Protein AF-A0A0F9N955-F1 (afdb_monomer)

Radius of gyration: 20.01 Å; Cα contacts (8 Å, |Δi|>4): 338; chains: 1; bounding box: 45×36×52 Å

Sequence (243 aa):
LNILKSELDELGRDVNLYISENVHMIQPEHIEKDSAGSGVGSTRKGVAYTYADRALRKGKRVTQEALTTHGIKATIYRGLPPIAENENAIFEGAQGLMLDIDYGEYPYITSSSIMPSSVHRIDKFIGVMKSYTTRVGKGPPYHPDLPELRQKGNEFGVTTGRPRKTTWNDIDQLNYAISIVQPDEIVVTKLDILKNTPNICVYKNNKLFNIGNLDNYKDFLLETFPKIKWFSEAPHGDLIKVR

Secondary structure (DSSP, 8-state):
-HHHHHHHHHTTS----EEETTPBPPPHHHHHHHHH--SS---SSSHHHHHHHHHTT-PPBP-HHHHHHTT---EEESSSPP--TTPPP-----S-GGG-TTTSSTTSS-SS---GGGSS--S--EEEEESSEEE-SSSS--SPP-HHHHHHTT-B-TTT-PBPEEE--BHHHHHHHHHHH--SEEEEE-GGGGTT-S-EEEEETTEEEEEESHHHHHHHHHHH-TTEEE-SS--SSGGGG--

Nearest PDB structures (foldseek):
  6jrq-assembly1_B  TM=8.241E-01  e=2.323E-16  Thermus thermophilus HB8
  4m9d-assembly1_A  TM=7.653E-01  e=6.149E-14  Bacillus anthracis str. 'Ames Ancestor'
  4m0g-assembly1_A  TM=7.087E-01  e=5.654E-13  Bacillus anthracis str. 'Ames Ancestor'
  4m0g-assembly1_B  TM=6.808E-01  e=6.419E-13  Bacillus anthracis str. 'Ames Ancestor'
  3ue9-assembly1_C  TM=7.183E-01  e=2.758E-12  Burkholderia thailandensis E264

Mean predicted aligned error: 6.27 Å

Structure (mmCIF, N/CA/C/O backbone):
data_AF-A0A0F9N955-F1
#
_entry.id   AF-A0A0F9N955-F1
#
loop_
_atom_site.group_PDB
_atom_site.id
_atom_site.type_symbol
_atom_site.label_atom_id
_atom_site.label_alt_id
_atom_site.label_comp_id
_atom_site.label_asym_id
_atom_site.label_entity_id
_atom_site.label_seq_id
_atom_site.pdbx_PDB_ins_code
_atom_site.Cartn_x
_atom_site.Cartn_y
_atom_site.Cartn_z
_atom_site.occupancy
_atom_site.B_iso_or_equiv
_atom_site.auth_seq_id
_atom_site.auth_comp_id
_atom_site.auth_asym_id
_atom_site.auth_atom_id
_atom_site.pdbx_PDB_model_num
ATOM 1 N N . LEU A 1 1 ? 15.047 -5.668 -14.374 1.00 92.38 1 LEU A N 1
ATOM 2 C CA . LEU A 1 1 ? 14.587 -6.748 -15.276 1.00 92.38 1 LEU A CA 1
ATOM 3 C C . LEU A 1 1 ? 14.849 -8.127 -14.684 1.00 92.38 1 LEU A C 1
ATOM 5 O O . LEU A 1 1 ? 13.915 -8.904 -14.672 1.00 92.38 1 LEU A O 1
ATOM 9 N N . ASN A 1 2 ? 16.021 -8.395 -14.091 1.00 92.12 2 ASN A N 1
ATOM 10 C CA . ASN A 1 2 ? 16.286 -9.657 -13.369 1.00 92.12 2 ASN A CA 1
ATOM 11 C C . ASN A 1 2 ? 15.186 -10.054 -12.367 1.00 92.12 2 ASN A C 1
ATOM 13 O O . ASN A 1 2 ? 14.719 -11.182 -12.404 1.00 92.12 2 ASN A O 1
ATOM 17 N N . ILE A 1 3 ? 14.733 -9.115 -11.523 1.00 92.94 3 ILE A N 1
ATOM 18 C CA . ILE A 1 3 ? 13.650 -9.373 -10.553 1.00 92.94 3 ILE A CA 1
ATOM 19 C C . ILE A 1 3 ? 12.351 -9.760 -11.270 1.00 92.94 3 ILE A C 1
ATOM 21 O O . ILE A 1 3 ? 11.782 -10.795 -10.964 1.00 92.94 3 ILE A O 1
ATOM 25 N N . LEU A 1 4 ? 11.938 -8.979 -12.276 1.00 94.81 4 LEU A N 1
ATOM 26 C CA . LEU A 1 4 ? 10.750 -9.286 -13.078 1.00 94.81 4 LEU A CA 1
ATOM 27 C C . LEU A 1 4 ? 10.851 -10.670 -13.740 1.00 94.81 4 LEU A C 1
ATOM 29 O O . LEU A 1 4 ? 9.877 -11.406 -13.749 1.00 94.81 4 LEU A O 1
ATOM 33 N N . LYS A 1 5 ? 12.021 -11.044 -14.274 1.00 94.75 5 LYS A N 1
ATOM 34 C CA . LYS A 1 5 ? 12.230 -12.373 -14.863 1.00 94.75 5 LYS A CA 1
ATOM 35 C C . LYS A 1 5 ? 12.074 -13.485 -13.822 1.00 94.75 5 LYS A C 1
ATOM 37 O O . LYS A 1 5 ? 11.378 -14.448 -14.105 1.00 94.75 5 LYS A O 1
ATOM 42 N N . SER A 1 6 ? 12.659 -13.319 -12.633 1.00 94.38 6 SER A N 1
ATOM 43 C CA . SER A 1 6 ? 12.508 -14.270 -11.519 1.00 94.38 6 SER A CA 1
ATOM 44 C C . SER A 1 6 ? 11.044 -14.443 -11.123 1.00 94.38 6 SER A C 1
ATOM 46 O O . SER A 1 6 ? 10.568 -15.565 -11.033 1.00 94.38 6 SER A O 1
ATOM 48 N N . GLU A 1 7 ? 10.307 -13.341 -10.957 1.00 93.81 7 GLU A N 1
ATOM 49 C CA . GLU A 1 7 ? 8.885 -13.382 -10.595 1.00 93.81 7 GLU A CA 1
ATOM 50 C C . GLU A 1 7 ? 8.040 -14.069 -11.680 1.00 93.81 7 GLU A C 1
ATOM 52 O O . GLU A 1 7 ? 7.144 -14.849 -11.369 1.00 93.81 7 GLU A O 1
ATOM 57 N N . LEU A 1 8 ? 8.342 -13.833 -12.962 1.00 94.62 8 LEU A N 1
ATOM 58 C CA . LEU A 1 8 ? 7.680 -14.523 -14.074 1.00 94.62 8 LEU A CA 1
ATOM 59 C C . LEU A 1 8 ? 7.991 -16.025 -14.100 1.00 94.62 8 LEU A C 1
ATOM 61 O O . LEU A 1 8 ? 7.099 -16.821 -14.384 1.00 94.62 8 LEU A O 1
ATOM 65 N N . ASP A 1 9 ? 9.224 -16.417 -13.780 1.00 93.44 9 ASP A N 1
ATOM 66 C CA . ASP A 1 9 ? 9.621 -17.826 -13.705 1.00 93.44 9 ASP A CA 1
ATOM 67 C C . ASP A 1 9 ? 8.952 -18.540 -12.526 1.00 93.44 9 ASP A C 1
ATOM 69 O O . ASP A 1 9 ? 8.477 -19.666 -12.670 1.00 93.44 9 ASP A O 1
ATOM 73 N N . GLU A 1 10 ? 8.847 -17.865 -11.380 1.00 94.88 10 GLU A N 1
ATOM 74 C CA . GLU A 1 10 ? 8.169 -18.366 -10.180 1.00 94.88 10 GLU A CA 1
ATOM 75 C C . GLU A 1 10 ? 6.664 -18.574 -10.392 1.00 94.88 10 GLU A C 1
ATOM 77 O O . GLU A 1 10 ? 6.086 -19.494 -9.813 1.00 94.88 10 GLU A O 1
ATOM 82 N N . LEU A 1 11 ? 6.022 -17.771 -11.249 1.00 93.25 11 LEU A N 1
ATOM 83 C CA . LEU A 1 11 ? 4.620 -17.983 -11.622 1.00 93.25 11 LEU A CA 1
ATOM 84 C C . LEU A 1 11 ? 4.400 -19.313 -12.358 1.00 93.25 11 LEU A C 1
ATOM 86 O O . LEU A 1 11 ? 3.277 -19.822 -12.348 1.00 93.25 11 LEU A O 1
ATOM 90 N N . GLY A 1 12 ? 5.430 -19.856 -13.019 1.00 90.19 12 GLY A N 1
ATOM 91 C CA . GLY A 1 12 ? 5.383 -21.153 -13.700 1.00 90.19 12 GLY A CA 1
ATOM 92 C C . GLY A 1 12 ? 4.359 -21.248 -14.839 1.00 90.19 12 GLY A C 1
ATOM 93 O O . GLY A 1 12 ? 3.977 -22.351 -15.227 1.00 90.19 12 GLY A O 1
ATOM 94 N N . ARG A 1 13 ? 3.874 -20.112 -15.357 1.00 90.75 13 ARG A N 1
ATOM 95 C CA . ARG A 1 13 ? 2.866 -20.039 -16.424 1.00 90.75 13 ARG A CA 1
ATOM 96 C C . ARG A 1 13 ? 3.072 -18.816 -17.306 1.00 90.75 13 ARG A C 1
ATOM 98 O O . ARG A 1 13 ? 3.510 -17.770 -16.832 1.00 90.75 13 ARG A O 1
ATOM 105 N N . ASP A 1 14 ? 2.654 -18.930 -18.562 1.00 88.75 14 ASP A N 1
ATOM 106 C CA . ASP A 1 14 ? 2.624 -17.790 -19.470 1.00 88.75 14 ASP A CA 1
ATOM 107 C C . ASP A 1 14 ? 1.606 -16.739 -19.006 1.00 88.75 14 ASP A C 1
ATOM 109 O O . ASP A 1 14 ? 0.511 -17.045 -18.519 1.00 88.75 14 ASP A O 1
ATOM 113 N N . VAL A 1 15 ? 1.979 -15.473 -19.182 1.00 91.00 15 VAL A N 1
ATOM 114 C CA . VAL A 1 15 ? 1.140 -14.314 -18.880 1.00 91.00 15 VAL A CA 1
ATOM 115 C C . VAL A 1 15 ? 1.096 -13.368 -20.074 1.00 91.00 15 VAL A C 1
ATOM 117 O O . VAL A 1 15 ? 2.098 -13.149 -20.757 1.00 91.00 15 VAL A O 1
ATOM 120 N N . ASN A 1 16 ? -0.068 -12.763 -20.301 1.00 90.88 16 ASN A N 1
ATOM 121 C CA . ASN A 1 16 ? -0.214 -11.663 -21.250 1.00 90.88 16 ASN A CA 1
ATOM 122 C C . ASN A 1 16 ? 0.333 -10.381 -20.606 1.00 90.88 16 ASN A C 1
ATOM 124 O O . ASN A 1 16 ? -0.405 -9.623 -19.979 1.00 90.88 16 ASN A O 1
ATOM 128 N N . LEU A 1 17 ? 1.651 -10.181 -20.703 1.00 93.44 17 LEU A N 1
ATOM 129 C CA . LEU A 1 17 ? 2.348 -9.069 -20.062 1.00 93.44 17 LEU A CA 1
ATOM 130 C C . LEU A 1 17 ? 2.469 -7.863 -20.999 1.00 93.44 17 LEU A C 1
ATOM 132 O O . LEU A 1 17 ? 3.140 -7.921 -22.031 1.00 93.44 17 LEU A O 1
ATOM 136 N N . TYR A 1 18 ? 1.887 -6.743 -20.579 1.00 93.94 18 TYR A N 1
ATOM 137 C CA . TYR A 1 18 ? 2.060 -5.438 -21.211 1.00 93.94 18 TYR A CA 1
ATOM 138 C C . TYR A 1 18 ? 2.905 -4.541 -20.307 1.00 93.94 18 TYR A C 1
ATOM 140 O O . TYR A 1 18 ? 2.659 -4.457 -19.104 1.00 93.94 18 TYR A O 1
ATOM 148 N N . ILE A 1 19 ? 3.898 -3.854 -20.873 1.00 94.69 19 ILE A N 1
ATOM 149 C CA . ILE A 1 19 ? 4.774 -2.935 -20.137 1.00 94.69 19 ILE A CA 1
ATOM 150 C C . ILE A 1 19 ? 4.692 -1.555 -20.779 1.00 94.69 19 ILE A C 1
ATOM 152 O O . ILE A 1 19 ? 4.901 -1.402 -21.979 1.00 94.69 19 ILE A O 1
ATOM 156 N N . SER A 1 20 ? 4.416 -0.528 -19.977 1.00 93.62 20 SER A N 1
ATOM 157 C CA . SER A 1 20 ? 4.366 0.837 -20.498 1.00 93.62 20 SER A CA 1
ATOM 158 C C . SER A 1 20 ? 5.741 1.294 -21.000 1.00 93.62 20 SER A C 1
ATOM 160 O O . SER A 1 20 ? 6.742 1.174 -20.291 1.00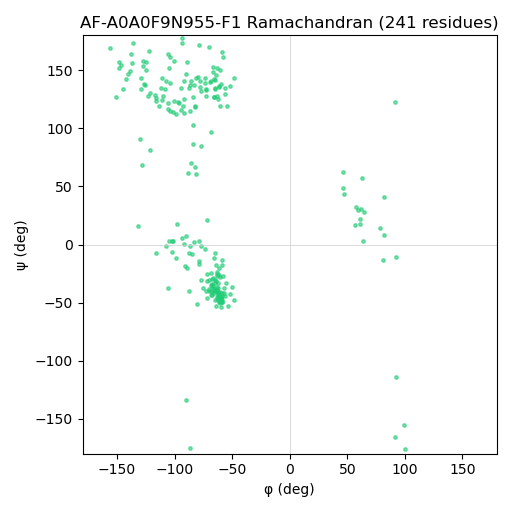 93.62 20 SER A O 1
ATOM 162 N N . GLU A 1 21 ? 5.794 1.895 -22.190 1.00 93.19 21 GLU A N 1
ATOM 163 C CA . GLU A 1 21 ? 7.021 2.487 -22.758 1.00 93.19 21 GLU A CA 1
ATOM 164 C C . GLU A 1 21 ? 7.630 3.596 -21.875 1.00 93.19 21 GLU A C 1
ATOM 166 O O . GLU A 1 21 ? 8.797 3.961 -22.012 1.00 93.19 21 GLU A O 1
ATOM 171 N N . ASN A 1 22 ? 6.843 4.148 -20.945 1.00 92.31 22 ASN A N 1
ATOM 172 C CA . ASN A 1 22 ? 7.266 5.209 -20.033 1.00 92.31 22 ASN A CA 1
ATOM 173 C C . ASN A 1 22 ? 7.826 4.677 -18.698 1.00 92.31 22 ASN A C 1
ATOM 175 O O . ASN A 1 22 ? 8.225 5.473 -17.837 1.00 92.31 22 ASN A O 1
ATOM 179 N N . VAL A 1 23 ? 7.875 3.353 -18.507 1.00 94.69 23 VAL A N 1
ATOM 180 C CA . VAL A 1 23 ? 8.446 2.730 -17.306 1.00 94.69 23 VAL A CA 1
ATOM 181 C C . VAL A 1 23 ? 9.943 3.007 -17.239 1.00 94.69 23 VAL A C 1
ATOM 183 O O . VAL A 1 23 ? 10.691 2.729 -18.176 1.00 94.69 23 VAL A O 1
ATOM 186 N N . HIS A 1 24 ? 10.382 3.545 -16.101 1.00 97.25 24 HIS A N 1
ATOM 187 C CA . HIS A 1 24 ? 11.797 3.746 -15.807 1.00 97.25 24 HIS A CA 1
ATOM 188 C C . HIS A 1 24 ? 12.395 2.473 -15.212 1.00 97.25 24 HIS A C 1
ATOM 190 O O . HIS A 1 24 ? 11.769 1.788 -14.404 1.00 97.25 24 HIS A O 1
ATOM 196 N N . MET A 1 25 ? 13.624 2.164 -15.605 1.00 96.31 25 MET A N 1
ATOM 197 C CA . MET A 1 25 ? 14.359 1.011 -15.115 1.00 96.31 25 MET A CA 1
ATOM 198 C C . MET A 1 25 ? 15.199 1.395 -13.902 1.00 96.31 25 MET A C 1
ATOM 200 O O . MET A 1 25 ? 16.067 2.265 -13.988 1.00 96.31 25 MET A O 1
ATOM 204 N N . ILE A 1 26 ? 15.012 0.666 -12.805 1.00 96.38 26 ILE A N 1
ATOM 205 C CA . ILE A 1 26 ? 15.952 0.681 -11.684 1.00 96.38 26 ILE A CA 1
ATOM 206 C C . ILE A 1 26 ? 17.302 0.146 -12.179 1.00 96.38 26 ILE A C 1
ATOM 208 O O . ILE A 1 26 ? 17.361 -0.951 -12.741 1.00 96.38 26 ILE A O 1
ATOM 212 N N . GLN A 1 27 ? 18.364 0.929 -11.987 1.00 95.38 27 GLN A N 1
ATOM 213 C CA . GLN A 1 27 ? 19.733 0.575 -12.357 1.00 95.38 27 GLN A CA 1
ATOM 214 C C . GLN A 1 27 ? 20.533 0.100 -11.127 1.00 95.38 27 GLN A C 1
ATOM 216 O O . GLN A 1 27 ? 20.165 0.461 -10.003 1.00 95.38 27 GLN A O 1
ATOM 221 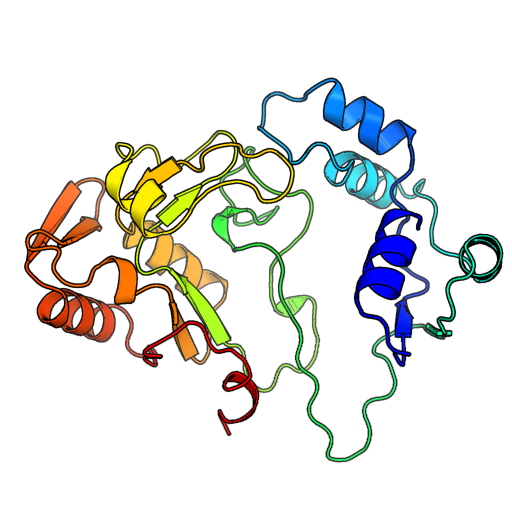N N . PRO A 1 28 ? 21.622 -0.673 -11.301 1.00 94.81 28 PRO A N 1
ATOM 222 C CA . PRO A 1 28 ? 22.482 -1.103 -10.193 1.00 94.81 28 PRO A CA 1
ATOM 223 C C . PRO A 1 28 ? 22.953 0.057 -9.304 1.00 94.81 28 PRO A C 1
ATOM 225 O O . PRO A 1 28 ? 22.828 -0.014 -8.082 1.00 94.81 28 PRO A O 1
ATOM 228 N N . GLU A 1 29 ? 23.347 1.183 -9.898 1.00 95.00 29 GLU A N 1
ATOM 229 C CA . GLU A 1 29 ? 23.784 2.381 -9.177 1.00 95.00 29 GLU A CA 1
ATOM 230 C C . GLU A 1 29 ? 22.678 2.998 -8.305 1.00 95.00 29 GLU A C 1
ATOM 232 O O . GLU A 1 29 ? 22.965 3.650 -7.302 1.00 95.00 29 GLU A O 1
ATOM 237 N N . HIS A 1 30 ? 21.400 2.804 -8.652 1.00 95.69 30 HIS A N 1
ATOM 238 C CA . HIS A 1 30 ? 20.289 3.245 -7.808 1.00 95.69 30 HIS A CA 1
ATOM 239 C C . HIS A 1 30 ? 20.203 2.397 -6.538 1.00 95.69 30 HIS A C 1
ATOM 241 O O . HIS A 1 30 ? 19.943 2.933 -5.462 1.00 95.69 30 HIS A O 1
ATOM 247 N N . ILE A 1 31 ? 20.420 1.085 -6.661 1.00 94.00 31 ILE A N 1
ATOM 248 C CA . ILE A 1 31 ? 20.396 0.135 -5.543 1.00 94.00 31 ILE A CA 1
ATOM 249 C C . ILE A 1 31 ? 21.588 0.389 -4.620 1.00 94.00 31 ILE A C 1
ATOM 251 O O . ILE A 1 31 ? 21.412 0.428 -3.403 1.00 94.00 31 ILE A O 1
ATOM 255 N N . GLU A 1 32 ? 22.777 0.611 -5.180 1.00 93.62 32 GLU A N 1
ATOM 256 C CA . GLU A 1 32 ? 23.989 0.936 -4.421 1.00 93.62 32 GLU A CA 1
ATOM 257 C C . GLU A 1 32 ? 23.809 2.215 -3.599 1.00 93.62 32 GLU A C 1
ATOM 259 O O . GLU A 1 32 ? 24.026 2.208 -2.385 1.00 93.62 32 GLU A O 1
ATOM 264 N N . LYS A 1 33 ? 23.324 3.293 -4.228 1.00 92.19 33 LYS A N 1
ATOM 265 C CA . LYS A 1 33 ? 23.060 4.567 -3.543 1.00 92.19 33 LYS A CA 1
ATOM 266 C C . LYS A 1 33 ? 22.007 4.431 -2.441 1.00 92.19 33 LYS A C 1
ATOM 268 O O . LYS A 1 33 ? 22.185 4.972 -1.356 1.00 92.19 33 LYS A O 1
ATOM 273 N N . ASP A 1 34 ? 20.935 3.682 -2.690 1.00 91.31 34 ASP A N 1
ATOM 274 C CA . ASP A 1 34 ? 19.886 3.433 -1.691 1.00 91.31 34 ASP A CA 1
ATOM 275 C C . ASP A 1 34 ? 20.388 2.567 -0.528 1.00 91.31 34 ASP A C 1
ATOM 277 O O . ASP A 1 34 ? 20.039 2.785 0.634 1.00 91.31 34 ASP A O 1
ATOM 281 N N . SER A 1 35 ? 21.276 1.619 -0.823 1.00 88.50 35 SER A N 1
ATOM 282 C CA . SER A 1 35 ? 21.895 0.744 0.173 1.00 88.50 35 SER A CA 1
ATOM 283 C C . SER A 1 35 ? 22.919 1.466 1.048 1.00 88.50 35 SER A C 1
ATOM 285 O O . SER A 1 35 ? 23.016 1.138 2.232 1.00 88.50 35 SER A O 1
ATOM 287 N N . ALA A 1 36 ? 23.617 2.474 0.510 1.00 86.81 36 ALA A N 1
ATOM 288 C CA . ALA A 1 36 ? 24.529 3.341 1.265 1.00 86.81 36 ALA A CA 1
ATOM 289 C C . ALA A 1 36 ? 23.813 4.135 2.376 1.00 86.81 36 ALA A C 1
ATOM 291 O O . ALA A 1 36 ? 24.432 4.517 3.366 1.00 86.81 36 ALA A O 1
ATOM 292 N N . GLY A 1 37 ? 22.489 4.285 2.262 1.00 71.94 37 GLY A N 1
ATOM 293 C CA . GLY A 1 37 ? 21.608 4.700 3.343 1.00 71.94 37 GLY A CA 1
ATOM 294 C C . GLY A 1 37 ? 21.382 6.208 3.418 1.00 71.94 37 GLY A C 1
ATOM 295 O O . GLY A 1 37 ? 22.292 6.995 3.639 1.00 71.94 37 GLY A O 1
ATOM 296 N N . SER A 1 38 ? 20.111 6.600 3.338 1.00 68.88 38 SER A N 1
ATOM 297 C CA . SER A 1 38 ? 19.636 7.982 3.520 1.00 68.88 38 SER A CA 1
ATOM 298 C C . SER A 1 38 ? 19.000 8.237 4.895 1.00 68.88 38 SER A C 1
ATOM 300 O O . SER A 1 38 ? 18.474 9.311 5.161 1.00 68.88 38 SER A O 1
ATOM 302 N N . GLY A 1 39 ? 18.992 7.238 5.785 1.00 69.62 39 GLY A N 1
ATOM 303 C CA . GLY A 1 39 ? 18.444 7.356 7.141 1.00 69.62 39 GLY A CA 1
ATOM 304 C C . GLY A 1 39 ? 16.920 7.208 7.270 1.00 69.62 39 GLY A C 1
ATOM 305 O O . GLY A 1 39 ? 16.464 6.958 8.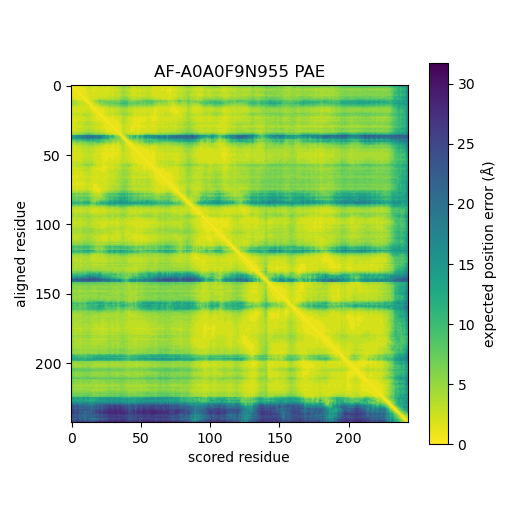386 1.00 69.62 39 GLY A O 1
ATOM 306 N N . VAL A 1 40 ? 16.153 7.251 6.171 1.00 75.69 40 VAL A N 1
ATOM 307 C CA . VAL A 1 40 ? 14.669 7.166 6.162 1.00 75.69 40 VAL A CA 1
ATOM 308 C C . VAL A 1 40 ? 14.115 5.741 6.319 1.00 75.69 40 VAL A C 1
ATOM 310 O O . VAL A 1 40 ? 12.948 5.547 6.647 1.00 75.69 40 VAL A O 1
ATOM 313 N N . GLY A 1 41 ? 14.964 4.720 6.159 1.00 74.69 41 GLY A N 1
ATOM 314 C CA . GLY A 1 41 ? 14.566 3.313 6.283 1.00 74.69 41 GLY A CA 1
ATOM 315 C C . GLY A 1 41 ? 13.923 2.734 5.021 1.00 74.69 41 GLY A C 1
ATOM 316 O O . GLY A 1 41 ? 12.963 1.975 5.141 1.00 74.69 41 GLY A O 1
ATOM 317 N N . SER A 1 42 ? 14.464 3.076 3.847 1.00 80.56 42 SER A N 1
ATOM 318 C CA . SER A 1 42 ? 14.040 2.556 2.543 1.00 80.56 42 SER A CA 1
ATOM 319 C C . SER A 1 42 ? 14.143 1.028 2.439 1.00 80.56 42 SER A C 1
ATOM 321 O O . SER A 1 42 ? 14.805 0.354 3.236 1.00 80.56 42 SER A O 1
ATOM 323 N N . THR A 1 43 ? 13.504 0.470 1.407 1.00 82.81 43 THR A N 1
ATOM 324 C CA . THR A 1 43 ? 13.593 -0.959 1.068 1.00 82.81 43 THR A CA 1
ATOM 325 C C . THR A 1 43 ? 14.931 -1.348 0.437 1.00 82.81 43 THR A C 1
ATOM 327 O O . THR A 1 43 ? 15.142 -2.534 0.197 1.00 82.81 43 THR A O 1
ATOM 330 N N . ARG A 1 44 ? 15.826 -0.377 0.186 1.00 87.56 44 ARG A N 1
ATOM 331 C CA . ARG A 1 44 ? 17.127 -0.566 -0.479 1.00 87.56 44 ARG A CA 1
ATOM 332 C C . ARG A 1 44 ? 17.006 -1.186 -1.870 1.00 87.56 44 ARG A C 1
ATOM 334 O O . ARG A 1 44 ? 17.864 -1.945 -2.306 1.00 87.56 44 ARG A O 1
ATOM 341 N N . LYS A 1 45 ? 15.908 -0.879 -2.561 1.00 90.31 45 LYS A N 1
ATOM 342 C CA . LYS A 1 45 ? 15.621 -1.365 -3.917 1.00 90.31 45 LYS A CA 1
ATOM 343 C C . LYS A 1 45 ? 15.909 -0.316 -4.993 1.00 90.31 45 LYS A C 1
ATOM 345 O O . LYS A 1 45 ? 15.629 -0.570 -6.154 1.00 90.31 45 LYS A O 1
ATOM 350 N N . GLY A 1 46 ? 16.429 0.863 -4.641 1.00 93.44 46 GLY A N 1
ATOM 351 C CA . GLY A 1 46 ? 16.762 1.917 -5.606 1.00 93.44 46 GLY A CA 1
ATOM 352 C C . GLY A 1 46 ? 15.558 2.719 -6.105 1.00 93.44 46 GLY A C 1
ATOM 353 O O . GLY A 1 46 ? 15.670 3.450 -7.090 1.00 93.44 46 GLY A O 1
ATOM 354 N N . VAL A 1 47 ? 14.404 2.605 -5.436 1.00 93.38 47 VAL A N 1
ATOM 355 C CA . VAL A 1 47 ? 13.155 3.276 -5.838 1.00 93.38 47 VAL A CA 1
ATOM 356 C C . VAL A 1 47 ? 13.344 4.792 -5.851 1.00 93.38 47 VAL A C 1
ATOM 358 O O . VAL A 1 47 ? 13.133 5.422 -6.884 1.00 93.38 47 VAL A O 1
ATOM 361 N N . ALA A 1 48 ? 13.820 5.368 -4.745 1.00 93.62 48 ALA A N 1
ATOM 362 C CA . ALA A 1 48 ? 13.963 6.815 -4.607 1.00 93.62 48 ALA A CA 1
ATOM 363 C C . ALA A 1 48 ? 14.901 7.421 -5.660 1.00 93.62 48 ALA A C 1
ATOM 365 O O . ALA A 1 48 ? 14.551 8.399 -6.316 1.00 93.62 48 ALA A O 1
ATOM 366 N N . TYR A 1 49 ? 16.057 6.796 -5.891 1.00 95.44 49 TYR A N 1
ATOM 367 C CA . TYR A 1 49 ? 17.021 7.260 -6.892 1.00 95.44 49 TYR A CA 1
ATOM 368 C C . TYR A 1 49 ? 16.497 7.109 -8.322 1.00 95.44 49 TYR A C 1
ATOM 370 O O . TYR A 1 49 ? 16.736 7.980 -9.151 1.00 95.44 49 TYR A O 1
ATOM 378 N N . THR A 1 50 ? 15.700 6.074 -8.598 1.00 97.06 50 THR A N 1
ATOM 379 C CA . THR A 1 50 ? 15.037 5.928 -9.903 1.00 97.06 50 THR A CA 1
ATOM 380 C C . THR A 1 50 ? 14.011 7.039 -10.138 1.00 97.06 50 THR A C 1
ATOM 382 O O . THR A 1 50 ? 13.956 7.606 -11.230 1.00 97.06 50 THR A O 1
ATOM 385 N N . TYR A 1 51 ? 13.220 7.395 -9.120 1.00 96.56 51 TYR A N 1
ATOM 386 C CA . TYR A 1 51 ? 12.286 8.522 -9.199 1.00 96.56 51 TYR A CA 1
ATOM 387 C C . TYR A 1 51 ? 13.002 9.875 -9.292 1.00 96.56 51 TYR A C 1
ATOM 389 O O . TYR A 1 51 ? 12.564 10.734 -10.056 1.00 96.56 51 TYR A O 1
ATOM 397 N N . ALA A 1 52 ? 14.130 10.053 -8.600 1.00 96.00 52 ALA A N 1
ATOM 398 C CA . ALA A 1 52 ? 14.963 11.247 -8.731 1.00 96.00 52 ALA A CA 1
ATOM 399 C C . ALA A 1 52 ? 15.497 11.399 -10.164 1.00 96.00 52 ALA A C 1
ATOM 401 O O . ALA A 1 52 ? 15.395 12.468 -10.763 1.00 96.00 52 ALA A O 1
ATOM 402 N N . ASP A 1 53 ? 15.994 10.318 -10.760 1.00 97.50 53 ASP A N 1
ATOM 403 C CA . ASP A 1 53 ? 16.481 10.309 -12.138 1.00 97.50 53 ASP A CA 1
ATOM 404 C C . ASP A 1 53 ? 15.359 10.541 -13.160 1.00 97.50 53 ASP A C 1
ATOM 406 O O . ASP A 1 53 ? 15.562 11.240 -14.158 1.00 97.50 53 ASP A O 1
ATOM 410 N N . ARG A 1 54 ? 14.153 10.024 -12.890 1.00 96.88 54 ARG A N 1
ATOM 411 C CA . ARG A 1 54 ? 12.936 10.350 -13.648 1.00 96.88 54 ARG A CA 1
ATOM 412 C C . ARG A 1 54 ? 12.617 11.844 -13.575 1.00 96.88 54 ARG A C 1
ATOM 414 O O . ARG A 1 54 ? 12.404 12.459 -14.617 1.00 96.88 54 ARG A O 1
ATOM 421 N N . ALA A 1 55 ? 12.599 12.430 -12.378 1.00 96.88 55 ALA A N 1
ATOM 422 C CA . ALA A 1 55 ? 12.311 13.852 -12.177 1.00 96.88 55 ALA A CA 1
ATOM 423 C C . ALA A 1 55 ? 13.356 14.751 -12.860 1.00 96.88 55 ALA A C 1
ATOM 425 O O . ALA A 1 55 ? 13.015 15.755 -13.483 1.00 96.88 55 ALA A O 1
ATOM 426 N N . LEU A 1 56 ? 14.625 14.337 -12.834 1.00 97.69 56 LEU A N 1
ATOM 427 C CA . LEU A 1 56 ? 15.729 15.004 -13.526 1.00 97.69 56 LEU A CA 1
ATOM 428 C C . LEU A 1 56 ? 15.769 14.729 -15.038 1.00 97.69 56 LEU A C 1
ATOM 430 O O . LEU A 1 56 ? 16.626 15.281 -15.724 1.00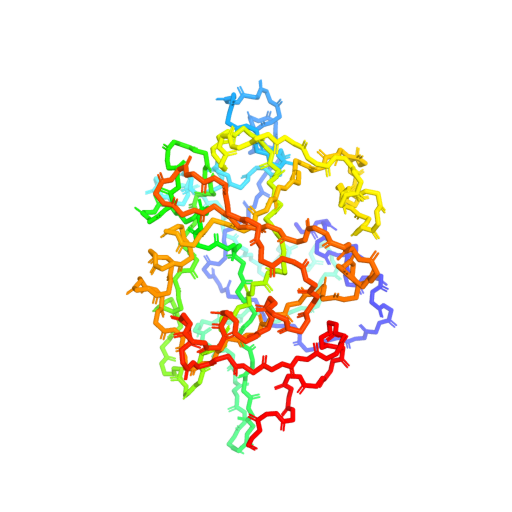 97.69 56 LEU A O 1
ATOM 434 N N . ARG A 1 57 ? 14.846 13.914 -15.571 1.00 97.12 57 ARG A N 1
ATOM 435 C CA . ARG A 1 57 ? 14.746 13.545 -16.996 1.00 97.12 57 ARG A CA 1
ATOM 436 C C . ARG A 1 57 ? 16.001 12.857 -17.547 1.00 97.12 57 ARG A C 1
ATOM 438 O O . ARG A 1 57 ? 16.296 12.967 -18.731 1.00 97.12 57 ARG A O 1
ATOM 445 N N . LYS A 1 58 ? 16.728 12.136 -16.693 1.00 96.31 58 LYS A N 1
ATOM 446 C CA . LYS A 1 58 ? 17.947 11.390 -17.056 1.00 96.31 58 LYS A CA 1
ATOM 447 C C . LYS A 1 58 ? 17.813 9.875 -16.880 1.00 96.31 58 LYS A C 1
ATOM 449 O O . LYS A 1 58 ? 18.714 9.132 -17.254 1.00 96.31 58 LYS A O 1
ATOM 454 N N . GLY A 1 59 ? 16.709 9.416 -16.291 1.00 96.19 59 GLY A N 1
ATOM 455 C CA . GLY A 1 59 ? 16.494 7.999 -16.029 1.00 96.19 59 GLY A CA 1
ATOM 456 C C . GLY A 1 59 ? 16.287 7.186 -17.308 1.00 96.19 59 GLY A C 1
ATOM 457 O O . GLY A 1 59 ? 15.598 7.608 -18.237 1.00 96.19 59 GLY A O 1
ATOM 458 N N . LYS A 1 60 ? 16.865 5.983 -17.333 1.00 96.31 60 LYS A N 1
ATOM 459 C CA . LYS A 1 60 ? 16.691 5.025 -18.431 1.00 96.31 60 LYS A CA 1
ATOM 460 C C . LYS A 1 60 ? 15.296 4.410 -18.387 1.00 96.31 60 LYS A C 1
ATOM 462 O O . LYS A 1 60 ? 14.804 4.054 -17.315 1.00 96.31 60 LYS A O 1
ATOM 467 N N . ARG A 1 61 ? 14.675 4.257 -19.554 1.00 96.06 61 ARG A N 1
ATOM 468 C CA . ARG A 1 61 ? 13.373 3.597 -19.718 1.00 96.06 61 ARG A CA 1
ATOM 469 C C . ARG A 1 61 ? 13.535 2.200 -20.295 1.00 96.06 61 ARG A C 1
ATOM 471 O O . ARG A 1 61 ? 14.581 1.876 -20.853 1.00 96.06 61 ARG A O 1
ATOM 478 N N . VAL A 1 62 ? 12.506 1.380 -20.126 1.00 95.31 62 VAL A N 1
ATOM 479 C CA . VAL A 1 62 ? 12.466 0.029 -20.692 1.00 95.31 62 VAL A CA 1
ATOM 480 C C . VAL A 1 62 ? 12.451 0.076 -22.223 1.00 95.31 62 VAL A C 1
ATOM 482 O O . VAL A 1 62 ? 11.798 0.929 -22.821 1.00 95.31 62 VAL A O 1
ATOM 485 N N . THR A 1 63 ? 13.167 -0.852 -22.858 1.00 95.25 63 THR A N 1
ATOM 486 C CA . THR A 1 63 ? 13.186 -1.032 -24.316 1.00 95.25 63 THR A CA 1
ATOM 487 C C . THR A 1 63 ? 12.884 -2.484 -24.673 1.00 95.25 63 THR A C 1
ATOM 489 O O . THR A 1 63 ? 13.082 -3.388 -23.855 1.00 95.25 63 THR A O 1
ATOM 492 N N . GLN A 1 64 ? 12.415 -2.722 -25.901 1.00 95.06 64 GLN A N 1
ATOM 493 C CA . GLN A 1 64 ? 12.119 -4.081 -26.367 1.00 95.06 64 GLN A CA 1
ATOM 494 C C . GLN A 1 64 ? 13.389 -4.941 -26.400 1.00 95.06 64 GLN A C 1
ATOM 496 O O . GLN A 1 64 ? 13.356 -6.118 -26.046 1.00 95.06 64 GLN A O 1
ATOM 501 N N . GLU A 1 65 ? 14.517 -4.332 -26.767 1.00 95.56 65 GLU A N 1
ATOM 502 C CA . GLU A 1 65 ? 15.837 -4.957 -26.719 1.00 95.56 65 GLU A CA 1
ATOM 503 C C . GLU A 1 65 ? 16.182 -5.409 -25.296 1.00 95.56 65 GLU A C 1
ATOM 505 O O . GLU A 1 65 ? 16.510 -6.573 -25.085 1.00 95.56 65 GLU A O 1
ATOM 510 N N . ALA A 1 66 ? 16.016 -4.534 -24.296 1.00 95.00 66 ALA A N 1
ATOM 511 C CA . ALA A 1 66 ? 16.313 -4.873 -22.910 1.00 95.00 66 ALA A CA 1
ATOM 512 C C . ALA A 1 66 ? 15.461 -6.052 -22.411 1.00 95.00 66 ALA A C 1
ATOM 514 O O . ALA A 1 66 ? 15.988 -6.934 -21.737 1.00 95.00 66 ALA A O 1
ATOM 515 N N . LEU A 1 67 ? 14.171 -6.101 -22.756 1.00 96.00 67 LEU A N 1
ATOM 516 C CA . LEU A 1 67 ? 13.291 -7.225 -22.412 1.00 96.00 67 LEU A CA 1
ATOM 517 C C . LEU A 1 67 ? 13.744 -8.530 -23.076 1.00 96.00 67 LEU A C 1
ATOM 519 O O . LEU A 1 67 ? 13.872 -9.551 -22.399 1.00 96.00 67 LEU A O 1
ATOM 523 N N . THR A 1 68 ? 14.050 -8.473 -24.374 1.00 95.25 68 THR A N 1
ATOM 524 C CA . THR A 1 68 ? 14.481 -9.629 -25.173 1.00 95.25 68 THR A CA 1
ATOM 525 C C . THR A 1 68 ? 15.785 -10.217 -24.638 1.00 95.25 68 THR A C 1
ATOM 527 O O . THR A 1 68 ? 15.866 -11.422 -24.416 1.00 95.25 68 THR A O 1
ATOM 530 N N . THR A 1 69 ? 16.769 -9.371 -24.323 1.00 96.00 69 THR A N 1
ATOM 531 C CA . THR A 1 69 ? 18.056 -9.785 -23.738 1.00 96.00 69 THR A CA 1
ATOM 532 C C . THR A 1 69 ? 17.895 -10.490 -22.388 1.00 96.00 69 THR A C 1
ATOM 534 O O . THR A 1 69 ? 18.703 -11.344 -22.041 1.00 96.00 69 THR A O 1
ATOM 537 N N . HIS A 1 70 ? 16.841 -10.175 -21.631 1.00 95.38 70 HIS A N 1
ATOM 538 C CA . HIS A 1 70 ? 16.536 -10.827 -20.352 1.00 95.38 70 HIS A CA 1
ATOM 539 C C . HIS A 1 70 ? 15.570 -12.018 -20.490 1.00 95.38 70 HIS A C 1
ATOM 541 O O . HIS A 1 70 ? 15.134 -12.570 -19.480 1.00 95.38 70 HIS A O 1
ATOM 547 N N . GLY A 1 71 ? 15.200 -12.406 -21.716 1.00 94.38 71 GLY A N 1
ATOM 548 C CA . GLY A 1 71 ? 14.246 -13.488 -21.966 1.00 94.38 71 GLY A CA 1
ATOM 549 C C . GLY A 1 71 ? 12.833 -13.189 -21.457 1.00 94.38 71 GLY A C 1
ATOM 550 O O . GLY A 1 71 ? 12.111 -14.112 -21.089 1.00 94.38 71 GLY A O 1
ATOM 551 N N . ILE A 1 72 ? 12.441 -11.913 -21.381 1.00 95.50 72 ILE A N 1
ATOM 552 C CA . ILE A 1 72 ? 11.101 -11.502 -20.949 1.00 95.50 72 ILE A CA 1
ATOM 553 C C . ILE A 1 72 ? 10.217 -11.311 -22.181 1.00 95.50 72 ILE A C 1
ATOM 555 O O . ILE A 1 72 ? 10.437 -10.407 -22.989 1.00 95.50 72 ILE A O 1
ATOM 559 N N . LYS A 1 73 ? 9.174 -12.137 -22.292 1.00 94.38 73 LYS A N 1
ATOM 560 C CA . LYS A 1 73 ? 8.128 -11.991 -23.306 1.00 94.38 73 LYS A CA 1
ATOM 561 C C . LYS A 1 73 ? 7.082 -10.990 -22.813 1.00 94.38 73 LYS A C 1
ATOM 563 O O . LYS A 1 73 ? 6.251 -11.319 -21.974 1.00 94.38 73 LYS A O 1
ATOM 568 N N . ALA A 1 74 ? 7.136 -9.768 -23.332 1.00 94.56 74 ALA A N 1
ATOM 569 C CA . ALA A 1 74 ? 6.155 -8.727 -23.046 1.00 94.56 74 ALA A CA 1
ATOM 570 C C . ALA A 1 74 ? 5.944 -7.816 -24.257 1.00 94.56 74 ALA A C 1
ATOM 572 O O . ALA A 1 74 ? 6.848 -7.642 -25.079 1.00 94.56 74 ALA A O 1
ATOM 573 N N . THR A 1 75 ? 4.768 -7.199 -24.329 1.00 94.31 75 THR A N 1
ATOM 574 C CA . THR A 1 75 ? 4.439 -6.172 -25.319 1.00 94.31 75 THR A CA 1
ATOM 575 C C . THR A 1 75 ? 4.657 -4.790 -24.713 1.00 94.31 75 THR A C 1
ATOM 577 O O . THR A 1 75 ? 4.032 -4.442 -23.709 1.00 94.31 75 THR A O 1
ATOM 580 N N . ILE A 1 76 ? 5.523 -3.978 -25.324 1.00 94.31 76 ILE A N 1
ATOM 581 C CA . ILE A 1 76 ? 5.627 -2.561 -24.963 1.00 94.31 76 ILE A CA 1
ATOM 582 C C . ILE A 1 76 ? 4.405 -1.809 -25.489 1.00 94.31 76 ILE A C 1
ATOM 584 O O . ILE A 1 76 ? 4.019 -1.970 -26.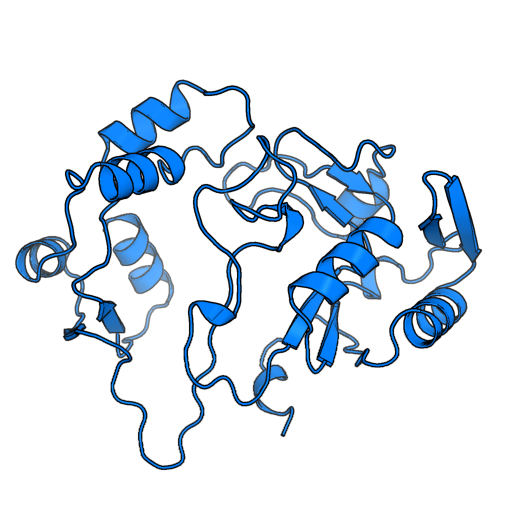646 1.00 94.31 76 ILE A O 1
ATOM 588 N N . TYR A 1 77 ? 3.799 -0.986 -24.638 1.00 91.94 77 TYR A N 1
ATOM 589 C CA . TYR A 1 77 ? 2.556 -0.291 -24.949 1.00 91.94 77 TYR A CA 1
ATOM 590 C C . TYR A 1 77 ? 2.568 1.164 -24.460 1.00 91.94 77 TYR A C 1
ATOM 592 O O . TYR A 1 77 ? 3.185 1.490 -23.446 1.00 91.94 77 TYR A O 1
ATOM 600 N N . ARG A 1 78 ? 1.859 2.060 -25.156 1.00 89.81 78 ARG A N 1
ATOM 601 C CA . ARG A 1 78 ? 1.636 3.448 -24.722 1.00 89.81 78 ARG A CA 1
ATOM 602 C C . ARG A 1 78 ? 0.200 3.616 -24.230 1.00 89.81 78 ARG A C 1
ATOM 604 O O . ARG A 1 78 ? -0.730 3.551 -25.022 1.00 89.81 78 ARG A O 1
ATOM 611 N N . GLY A 1 79 ? 0.036 3.936 -22.947 1.00 83.06 79 GLY A N 1
ATOM 612 C CA . GLY A 1 79 ? -1.274 4.153 -22.321 1.00 83.06 79 GLY A CA 1
ATOM 613 C C . GLY A 1 79 ? -1.761 2.929 -21.547 1.00 83.06 79 GLY A C 1
ATOM 614 O O . GLY A 1 79 ? -0.943 2.130 -21.091 1.00 83.06 79 GLY A O 1
ATOM 615 N N . LEU A 1 80 ? -3.080 2.803 -21.380 1.00 80.44 80 LEU A N 1
ATOM 616 C CA . LEU A 1 80 ? -3.698 1.612 -20.794 1.00 80.44 80 LEU A CA 1
ATOM 617 C C . LEU A 1 80 ? -3.727 0.484 -21.832 1.00 80.44 80 LEU A C 1
ATOM 619 O O . LEU A 1 80 ? -4.147 0.753 -22.961 1.00 80.44 80 LEU A O 1
ATOM 623 N N . PRO A 1 81 ? -3.300 -0.744 -21.479 1.00 80.88 81 PRO A N 1
ATOM 624 C CA . PRO A 1 81 ? -3.344 -1.872 -22.403 1.00 80.88 81 PRO A CA 1
ATOM 625 C C . PRO A 1 81 ? -4.781 -2.119 -22.892 1.00 80.88 81 PRO A C 1
ATOM 627 O O . PRO A 1 81 ? -5.724 -1.649 -22.252 1.00 80.88 81 PRO A O 1
ATOM 630 N N . PRO A 1 82 ? -4.971 -2.842 -24.010 1.00 81.56 82 PRO A N 1
ATOM 631 C CA . PRO A 1 82 ? -6.303 -3.161 -24.508 1.00 81.56 82 PRO A CA 1
ATOM 632 C C . PRO A 1 82 ? -7.138 -3.851 -23.421 1.00 81.56 82 PRO A C 1
ATOM 634 O O . PRO A 1 82 ? -6.760 -4.912 -22.933 1.00 81.56 82 PRO A O 1
ATOM 637 N N . ILE A 1 83 ? -8.255 -3.230 -23.048 1.00 81.44 83 ILE A N 1
ATOM 638 C CA . ILE A 1 83 ? -9.291 -3.813 -22.191 1.00 81.44 83 ILE A CA 1
ATOM 639 C C . ILE A 1 83 ? -10.450 -4.129 -23.132 1.00 81.44 83 ILE A C 1
ATOM 641 O O . ILE A 1 83 ? -10.903 -3.228 -23.845 1.00 81.44 83 ILE A O 1
ATOM 645 N N . ALA A 1 84 ? -10.880 -5.391 -23.210 1.00 78.25 84 ALA A N 1
ATOM 646 C CA . ALA A 1 84 ? -11.939 -5.757 -24.142 1.00 78.25 84 ALA A CA 1
ATOM 647 C C . ALA A 1 84 ? -13.274 -5.106 -23.748 1.00 78.25 84 ALA A C 1
ATOM 649 O O . ALA A 1 84 ? -13.538 -4.814 -22.580 1.00 78.25 84 ALA A O 1
ATOM 650 N N . GLU A 1 85 ? -14.135 -4.884 -24.740 1.00 75.06 85 GLU A N 1
ATOM 651 C CA . GLU A 1 85 ? -15.483 -4.375 -24.513 1.00 75.06 85 GLU A CA 1
ATOM 652 C C . GLU A 1 85 ? -16.246 -5.377 -23.624 1.00 75.06 85 GLU A C 1
ATOM 654 O O . GLU A 1 85 ? -16.410 -6.539 -23.994 1.00 75.06 85 GLU A O 1
ATOM 659 N N . ASN A 1 86 ? -16.689 -4.928 -22.442 1.00 79.62 86 ASN A N 1
ATOM 660 C CA . ASN A 1 86 ? -17.303 -5.714 -21.352 1.00 79.62 86 ASN A CA 1
ATOM 661 C C . ASN A 1 86 ? -16.357 -6.460 -20.389 1.00 79.62 86 ASN A C 1
ATOM 663 O O . ASN A 1 86 ? -16.840 -7.199 -19.525 1.00 79.62 86 ASN A O 1
ATOM 667 N N . GLU A 1 87 ? -15.043 -6.248 -20.460 1.00 84.00 87 GLU A N 1
ATOM 668 C CA . GLU A 1 87 ? -14.119 -6.729 -19.427 1.00 84.00 87 GLU A CA 1
ATOM 669 C C . GLU A 1 87 ? -13.916 -5.698 -18.311 1.00 84.00 87 GLU A C 1
ATOM 671 O O . GLU A 1 87 ? -13.931 -4.489 -18.535 1.00 84.00 87 GLU A O 1
ATOM 676 N N . ASN A 1 88 ? -13.707 -6.187 -17.084 1.00 84.50 88 ASN A N 1
ATOM 677 C CA . ASN A 1 88 ? -13.301 -5.333 -15.969 1.00 84.50 88 ASN A CA 1
ATOM 678 C C . ASN A 1 88 ? -11.774 -5.302 -15.887 1.00 84.50 88 ASN A C 1
ATOM 680 O O . ASN A 1 88 ? -11.128 -6.347 -15.985 1.00 84.50 88 ASN A O 1
ATOM 684 N N . ALA A 1 89 ? -11.212 -4.134 -15.592 1.00 87.25 89 ALA A N 1
ATOM 685 C CA . ALA A 1 89 ? -9.820 -3.999 -15.185 1.00 87.25 89 ALA A CA 1
ATOM 686 C C . ALA A 1 89 ? -9.734 -3.768 -13.673 1.00 87.25 89 ALA A C 1
ATOM 688 O O . ALA A 1 89 ? -10.521 -3.012 -13.106 1.00 87.25 89 ALA A O 1
ATOM 689 N N . ILE A 1 90 ? -8.759 -4.405 -13.025 1.00 90.00 90 ILE A N 1
ATOM 690 C CA . ILE A 1 90 ? -8.416 -4.141 -11.626 1.00 90.00 90 ILE A CA 1
ATOM 691 C C . ILE A 1 90 ? -7.061 -3.450 -11.598 1.00 90.00 90 ILE A C 1
ATOM 693 O O . ILE A 1 90 ? -6.088 -3.942 -12.168 1.00 90.00 90 ILE A O 1
ATOM 697 N N . PHE A 1 91 ? -7.013 -2.314 -10.911 1.00 89.88 91 PHE A N 1
ATOM 698 C CA . PHE A 1 91 ? -5.787 -1.574 -10.659 1.00 89.88 91 PHE A CA 1
ATOM 699 C C . PHE A 1 91 ? -5.331 -1.855 -9.232 1.00 89.88 91 PHE A C 1
ATOM 701 O O . PHE A 1 91 ? -6.004 -1.490 -8.270 1.00 89.88 91 PHE A O 1
ATOM 708 N N . GLU A 1 92 ? -4.188 -2.523 -9.095 1.00 90.94 92 GLU A N 1
ATOM 709 C CA . GLU A 1 92 ? -3.582 -2.790 -7.796 1.00 90.94 92 GLU A CA 1
ATOM 710 C C . GLU A 1 92 ? -2.693 -1.612 -7.382 1.00 90.94 92 GLU A C 1
ATOM 712 O O . GLU A 1 92 ? -1.691 -1.301 -8.030 1.00 90.94 92 GLU A O 1
ATOM 717 N N . GLY A 1 93 ? -3.082 -0.931 -6.304 1.00 89.94 93 GLY A N 1
ATOM 718 C CA . GLY A 1 93 ? -2.322 0.182 -5.748 1.00 89.94 93 GLY A CA 1
ATOM 719 C C . GLY A 1 93 ? -1.142 -0.282 -4.893 1.00 89.94 93 GLY A C 1
ATOM 720 O O . GLY A 1 93 ? -1.236 -1.245 -4.134 1.00 89.94 93 GLY A O 1
ATOM 721 N N . ALA A 1 94 ? -0.045 0.468 -4.956 1.00 89.25 94 ALA A N 1
ATOM 722 C CA . ALA A 1 94 ? 1.052 0.387 -4.000 1.00 89.25 94 ALA A CA 1
ATOM 723 C C . ALA A 1 94 ? 1.596 1.801 -3.727 1.00 89.25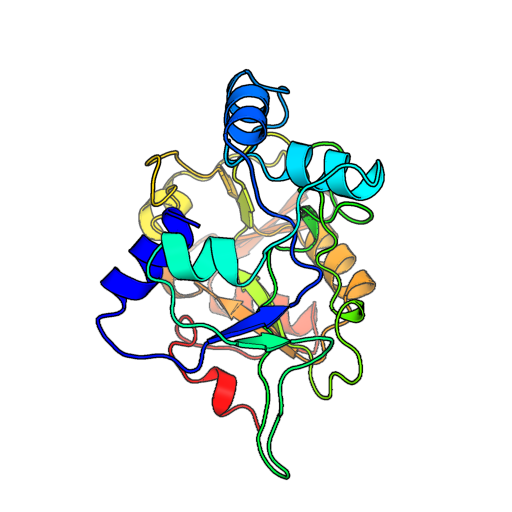 94 ALA A C 1
ATOM 725 O O . ALA A 1 94 ? 1.729 2.594 -4.651 1.00 89.25 94 ALA A O 1
ATOM 726 N N . GLN A 1 95 ? 1.999 2.180 -2.515 1.00 89.62 95 GLN A N 1
ATOM 727 C CA . GLN A 1 95 ? 1.844 1.517 -1.217 1.00 89.62 95 GLN A CA 1
ATOM 728 C C . GLN A 1 95 ? 0.526 1.959 -0.533 1.00 89.62 95 GLN A C 1
ATOM 730 O O . GLN A 1 95 ? -0.512 1.961 -1.180 1.00 89.62 95 GLN A O 1
ATOM 735 N N . GLY A 1 96 ? 0.543 2.307 0.763 1.00 92.12 96 GLY A N 1
ATOM 736 C CA . GLY A 1 96 ? -0.590 2.931 1.466 1.00 92.12 96 GLY A CA 1
ATOM 737 C C . GLY A 1 96 ? -0.354 4.424 1.711 1.00 92.12 96 GLY A C 1
ATOM 738 O O . GLY A 1 96 ? 0.796 4.827 1.863 1.00 92.12 96 GLY A O 1
ATOM 739 N N . LEU A 1 97 ? -1.423 5.227 1.790 1.00 94.00 97 LEU A N 1
ATOM 740 C CA . LEU A 1 97 ? -1.366 6.699 1.733 1.00 94.00 97 LEU A CA 1
ATOM 741 C C . LEU A 1 97 ? -0.354 7.357 2.682 1.00 94.00 97 LEU A C 1
ATOM 743 O O . LEU A 1 97 ? 0.286 8.326 2.301 1.00 94.00 97 LEU A O 1
ATOM 747 N N . MET A 1 98 ? -0.151 6.834 3.892 1.00 93.19 98 MET A N 1
ATOM 748 C CA . MET A 1 98 ? 0.807 7.438 4.835 1.00 93.19 98 MET A CA 1
ATOM 749 C C . MET A 1 98 ? 2.270 7.382 4.352 1.00 93.19 98 MET A C 1
ATOM 751 O O . MET A 1 98 ? 3.154 7.959 4.985 1.00 93.19 98 MET A O 1
ATOM 755 N N . LEU A 1 99 ? 2.533 6.683 3.244 1.00 92.94 99 LEU A N 1
ATOM 756 C CA . LEU A 1 99 ? 3.806 6.648 2.533 1.00 92.94 99 LEU A CA 1
ATOM 757 C C . LEU A 1 99 ? 3.790 7.467 1.235 1.00 92.94 99 LEU A C 1
ATOM 759 O O . LEU A 1 99 ? 4.779 7.422 0.519 1.00 92.94 99 LEU A O 1
ATOM 763 N N . ASP A 1 100 ? 2.708 8.160 0.895 1.00 94.75 100 ASP A N 1
ATOM 764 C CA . ASP A 1 100 ? 2.606 8.961 -0.326 1.00 94.75 100 ASP A CA 1
ATOM 765 C C . ASP A 1 100 ? 3.615 10.118 -0.315 1.00 94.75 100 ASP A C 1
ATOM 767 O O . ASP A 1 100 ? 3.924 10.657 0.746 1.00 94.75 100 ASP A O 1
ATOM 771 N N . ILE A 1 101 ? 4.141 10.482 -1.488 1.00 94.88 101 ILE A N 1
ATOM 772 C CA . ILE A 1 101 ? 5.160 11.532 -1.622 1.00 94.88 101 ILE A CA 1
ATOM 773 C C . ILE A 1 101 ? 4.672 12.923 -1.169 1.00 94.88 101 ILE A C 1
ATOM 775 O O . ILE A 1 101 ? 5.462 13.692 -0.621 1.00 94.88 101 ILE A O 1
ATOM 779 N N . ASP A 1 102 ? 3.388 13.227 -1.366 1.00 94.81 102 ASP A N 1
ATOM 780 C CA . ASP A 1 102 ? 2.790 14.540 -1.112 1.00 94.81 102 ASP A CA 1
ATOM 781 C C . ASP A 1 102 ? 1.919 14.537 0.153 1.00 94.81 102 ASP A C 1
ATOM 783 O O . ASP A 1 102 ? 1.912 15.505 0.915 1.00 94.81 102 ASP A O 1
ATOM 787 N N . TYR A 1 103 ? 1.200 13.438 0.394 1.00 95.12 103 TYR A N 1
ATOM 788 C CA . TYR A 1 103 ? 0.220 13.309 1.481 1.00 95.12 103 TYR A CA 1
ATOM 789 C C . TYR A 1 103 ? 0.687 12.398 2.628 1.00 95.12 103 TYR A C 1
ATOM 791 O O . TYR A 1 103 ? -0.030 12.194 3.605 1.00 95.12 103 TYR A O 1
ATOM 799 N N . GLY A 1 104 ? 1.875 11.806 2.522 1.00 93.06 104 GLY A N 1
ATOM 800 C CA . GLY A 1 104 ? 2.419 10.925 3.547 1.00 93.06 104 GLY A CA 1
ATOM 801 C C . GLY A 1 104 ? 3.187 11.653 4.650 1.00 93.06 104 GLY A C 1
ATOM 802 O O . GLY A 1 104 ? 3.309 12.876 4.706 1.00 93.06 104 GLY A O 1
ATOM 803 N N . GLU A 1 105 ? 3.775 10.865 5.546 1.00 90.88 105 GLU A N 1
ATOM 804 C CA . GLU A 1 105 ? 4.545 11.354 6.695 1.00 90.88 105 GLU A CA 1
ATOM 805 C C . GLU A 1 105 ? 5.988 11.712 6.308 1.00 90.88 105 GLU A C 1
ATOM 807 O O . GLU A 1 105 ? 6.949 11.050 6.721 1.00 90.88 105 GLU A O 1
ATOM 812 N N . TYR A 1 106 ? 6.152 12.747 5.480 1.00 91.75 106 TYR A N 1
ATOM 813 C CA . TYR A 1 106 ? 7.461 13.210 5.010 1.00 91.75 106 TYR A CA 1
ATOM 814 C C . TYR A 1 106 ? 8.435 13.457 6.186 1.00 91.75 106 TYR A C 1
ATOM 816 O O . TYR A 1 106 ? 8.046 14.069 7.184 1.00 91.75 106 TYR A O 1
ATOM 824 N N . PRO A 1 107 ? 9.714 13.027 6.107 1.00 91.31 107 PRO A N 1
ATOM 825 C CA . PRO A 1 107 ? 10.401 12.407 4.962 1.00 91.31 107 PRO A CA 1
ATOM 826 C C . PRO A 1 107 ? 10.309 10.871 4.913 1.00 91.31 107 PRO A C 1
ATOM 828 O O . PRO A 1 107 ? 10.998 10.232 4.118 1.00 91.31 107 PRO A O 1
ATOM 831 N N . TYR A 1 108 ? 9.518 10.241 5.779 1.00 91.06 108 TYR A N 1
ATOM 832 C CA . TYR A 1 108 ? 9.456 8.787 5.916 1.00 91.06 108 TYR A CA 1
ATOM 833 C C . TYR A 1 108 ? 8.420 8.182 4.966 1.00 91.06 108 TYR A C 1
ATOM 835 O O . TYR A 1 108 ? 7.438 7.578 5.382 1.00 91.06 108 TYR A O 1
ATOM 843 N N . ILE A 1 109 ? 8.625 8.365 3.673 1.00 92.31 109 ILE A N 1
ATOM 844 C CA . ILE A 1 109 ? 7.642 8.052 2.632 1.00 92.31 109 ILE A CA 1
ATOM 845 C C . ILE A 1 109 ? 8.317 7.341 1.457 1.00 92.31 109 ILE A C 1
ATOM 847 O O . ILE A 1 109 ? 9.540 7.184 1.421 1.00 92.31 109 ILE A O 1
ATOM 851 N N . THR A 1 110 ? 7.524 6.868 0.501 1.00 91.88 110 THR A N 1
ATOM 852 C CA . THR A 1 110 ? 8.031 6.472 -0.815 1.00 91.88 110 THR A CA 1
ATOM 853 C C . THR A 1 110 ? 8.255 7.710 -1.690 1.00 91.88 110 THR A C 1
ATOM 855 O O . THR A 1 110 ? 7.873 8.822 -1.344 1.00 91.88 110 THR A O 1
ATOM 858 N N . SER A 1 111 ? 8.880 7.527 -2.849 1.00 94.00 111 SER A N 1
ATOM 859 C CA . SER A 1 111 ? 9.124 8.609 -3.815 1.00 94.00 111 SER A CA 1
ATOM 860 C C . SER A 1 111 ? 8.090 8.658 -4.941 1.00 94.00 111 SER A C 1
ATOM 862 O O . SER A 1 111 ? 8.350 9.231 -5.996 1.00 94.00 111 SER A O 1
ATOM 864 N N . SER A 1 112 ? 6.941 8.014 -4.741 1.00 93.31 112 SER A N 1
ATOM 865 C CA . SER A 1 112 ? 5.858 7.910 -5.712 1.00 93.31 112 SER A CA 1
ATOM 866 C C . SER A 1 112 ? 4.535 8.348 -5.106 1.00 93.31 112 SER A C 1
ATOM 868 O O . SER A 1 112 ? 4.328 8.218 -3.902 1.00 93.31 112 SER A O 1
ATOM 870 N N . SER A 1 113 ? 3.627 8.813 -5.959 1.00 93.31 113 SER A N 1
ATOM 871 C CA . SER A 1 113 ? 2.239 8.996 -5.550 1.00 93.31 113 SER A CA 1
ATOM 872 C C . SER A 1 113 ? 1.510 7.652 -5.521 1.00 93.31 113 SER A C 1
ATOM 874 O O . SER A 1 113 ? 1.723 6.799 -6.385 1.00 93.31 113 SER A O 1
ATOM 876 N N . ILE A 1 114 ? 0.673 7.490 -4.508 1.00 91.62 114 ILE A N 1
ATOM 877 C CA . ILE A 1 114 ? -0.201 6.351 -4.214 1.00 91.62 114 ILE A CA 1
ATOM 878 C C . ILE A 1 114 ? -1.646 6.686 -4.623 1.00 91.62 114 ILE A C 1
ATOM 880 O O . ILE A 1 114 ? -2.530 5.833 -4.591 1.00 91.62 114 ILE A O 1
ATOM 884 N N . MET A 1 115 ? -1.898 7.936 -5.023 1.00 91.06 115 MET A N 1
ATOM 885 C CA . MET A 1 115 ? -3.236 8.436 -5.287 1.00 91.06 115 MET A CA 1
ATOM 886 C C . MET A 1 115 ? -3.929 7.668 -6.424 1.00 91.06 115 MET A C 1
ATOM 888 O O . MET A 1 115 ? -3.332 7.456 -7.491 1.00 91.06 115 MET A O 1
ATOM 892 N N . PRO A 1 116 ? -5.223 7.324 -6.252 1.00 86.31 116 PRO A N 1
ATOM 893 C CA . PRO A 1 116 ? -6.000 6.647 -7.289 1.00 86.31 116 PRO A CA 1
ATOM 894 C C . PRO A 1 116 ? -6.145 7.511 -8.548 1.00 86.31 116 PRO A C 1
ATOM 896 O O . PRO A 1 116 ? -6.276 6.983 -9.644 1.00 86.31 116 PRO A O 1
ATOM 899 N N . SER A 1 117 ? -6.024 8.838 -8.422 1.00 82.31 117 SER A N 1
ATOM 900 C CA . SER A 1 117 ? -6.075 9.792 -9.538 1.00 82.31 117 SER A CA 1
ATOM 901 C C . SER A 1 117 ? -5.012 9.568 -10.620 1.00 82.31 117 SER A C 1
ATOM 903 O O . SER A 1 117 ? -5.133 10.117 -11.714 1.00 82.31 117 SER A O 1
ATOM 905 N N . SER A 1 118 ? -3.989 8.751 -10.348 1.00 77.31 118 SER A N 1
ATOM 906 C CA . SER A 1 118 ? -3.033 8.286 -11.359 1.00 77.31 118 SER A CA 1
ATOM 907 C C . SER A 1 118 ? -3.667 7.405 -12.448 1.00 77.31 118 SER A C 1
ATOM 909 O O . SER A 1 118 ? -3.087 7.260 -13.527 1.00 77.31 118 SER A O 1
ATOM 911 N N . VAL A 1 119 ? -4.860 6.858 -12.199 1.00 82.25 119 VAL A N 1
ATOM 912 C CA . VAL A 1 119 ? -5.664 6.091 -13.154 1.00 82.25 119 VAL A CA 1
ATOM 913 C C . VAL A 1 119 ? -6.914 6.896 -13.518 1.00 82.25 119 VAL A C 1
ATOM 915 O O . VAL A 1 119 ? -7.698 7.300 -12.661 1.00 82.25 119 VAL A O 1
ATOM 918 N N . HIS A 1 120 ? -7.121 7.138 -14.813 1.00 72.50 120 HIS A N 1
ATOM 919 C CA . HIS A 1 120 ? -8.325 7.809 -15.305 1.00 72.50 120 HIS A CA 1
ATOM 920 C C . HIS A 1 120 ? -9.497 6.823 -15.411 1.00 72.50 120 HIS A C 1
ATOM 922 O O . HIS A 1 120 ? -9.297 5.699 -15.861 1.00 72.50 120 HIS A O 1
ATOM 928 N N . ARG A 1 121 ? -10.720 7.289 -15.106 1.00 78.62 121 ARG A N 1
ATOM 929 C CA . ARG A 1 121 ? -11.985 6.524 -15.211 1.00 78.62 121 ARG A CA 1
ATOM 930 C C . ARG A 1 121 ? -12.043 5.302 -14.287 1.00 78.62 121 ARG A C 1
ATOM 932 O O . ARG A 1 121 ? -12.223 4.178 -14.736 1.00 78.62 121 ARG A O 1
ATOM 939 N N . ILE A 1 122 ? -11.885 5.541 -12.989 1.00 86.62 122 ILE A N 1
ATOM 940 C CA . ILE A 1 122 ? -12.154 4.527 -11.969 1.00 86.62 122 ILE A CA 1
ATOM 941 C C . ILE A 1 122 ? -13.659 4.514 -11.695 1.00 86.62 122 ILE A C 1
ATOM 943 O O . ILE A 1 122 ? -14.198 5.518 -11.236 1.00 86.62 122 ILE A O 1
ATOM 947 N N . ASP A 1 123 ? -14.315 3.384 -11.957 1.00 89.00 123 ASP A N 1
ATOM 948 C CA . ASP A 1 123 ? -15.734 3.189 -11.623 1.00 89.00 123 ASP A CA 1
ATOM 949 C C . ASP A 1 123 ? -15.946 2.915 -10.129 1.00 89.00 123 ASP A C 1
ATOM 951 O O . ASP A 1 123 ? -16.990 3.245 -9.572 1.00 89.00 123 ASP A O 1
ATOM 955 N N . LYS A 1 124 ? -14.959 2.277 -9.487 1.00 89.19 124 LYS A N 1
ATOM 956 C CA . LYS A 1 124 ? 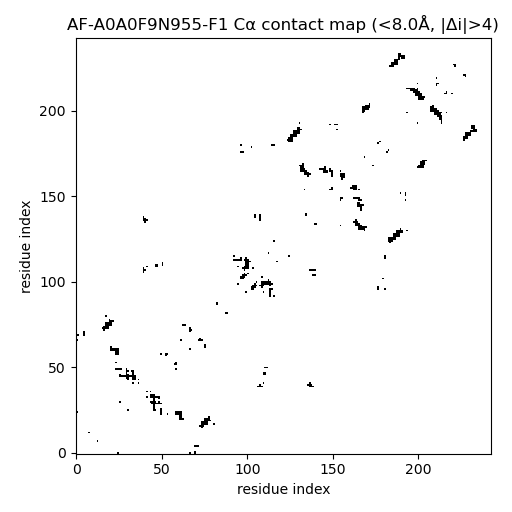-15.011 1.883 -8.080 1.00 89.19 124 LYS A CA 1
ATOM 957 C C . LYS A 1 124 ? -13.623 1.854 -7.453 1.00 89.19 124 LYS A C 1
ATOM 959 O O . LYS A 1 124 ? -12.734 1.154 -7.940 1.00 89.19 124 LYS A O 1
ATOM 964 N N . PHE A 1 125 ? -13.454 2.556 -6.338 1.00 90.62 125 PHE A N 1
ATOM 965 C CA . PHE A 1 125 ? -12.228 2.582 -5.551 1.00 90.62 125 PHE A CA 1
ATOM 966 C C . PHE A 1 125 ? -12.433 1.943 -4.172 1.00 90.62 125 PHE A C 1
ATOM 968 O O . PHE A 1 125 ? -13.231 2.401 -3.352 1.00 90.62 125 PHE A O 1
ATOM 975 N N . ILE A 1 126 ? -11.672 0.879 -3.909 1.00 91.75 126 ILE A N 1
ATOM 976 C CA . ILE A 1 126 ? -11.704 0.139 -2.646 1.00 91.75 126 ILE A CA 1
ATOM 977 C C . ILE A 1 126 ? -10.469 0.509 -1.820 1.00 91.75 126 ILE A C 1
ATOM 979 O O . ILE A 1 126 ? -9.338 0.199 -2.195 1.00 91.75 126 ILE A O 1
ATOM 983 N N . GLY A 1 127 ? -10.686 1.146 -0.671 1.00 92.44 127 GLY A N 1
ATOM 984 C CA . GLY A 1 127 ? -9.649 1.380 0.327 1.00 92.44 127 GLY A CA 1
ATOM 985 C C . GLY A 1 127 ? -9.391 0.112 1.138 1.00 92.44 127 GLY A C 1
ATOM 986 O O . GLY A 1 127 ? -10.329 -0.546 1.576 1.00 92.44 127 GLY A O 1
ATOM 987 N N . VAL A 1 128 ? -8.126 -0.231 1.377 1.00 92.88 128 VAL A N 1
ATOM 988 C CA . VAL A 1 128 ? -7.756 -1.401 2.185 1.00 92.88 128 VAL A CA 1
ATOM 989 C C . VAL A 1 128 ? -7.014 -0.938 3.430 1.00 92.88 128 VAL A C 1
ATOM 991 O O . VAL A 1 128 ? -5.978 -0.282 3.337 1.00 92.88 128 VAL A O 1
ATOM 994 N N . MET A 1 129 ? -7.517 -1.315 4.603 1.00 92.00 129 MET A N 1
ATOM 995 C CA . MET A 1 129 ? -6.842 -1.103 5.881 1.00 92.00 129 MET A CA 1
ATOM 996 C C . MET A 1 129 ? -6.689 -2.421 6.639 1.00 92.00 129 MET A C 1
ATOM 998 O O . MET A 1 129 ? -7.419 -3.387 6.422 1.00 92.00 129 MET A O 1
ATOM 1002 N N . LYS A 1 130 ? -5.715 -2.477 7.543 1.00 92.56 130 LYS A N 1
ATOM 1003 C CA . LYS A 1 130 ? -5.593 -3.571 8.511 1.00 92.56 130 LYS A CA 1
ATOM 1004 C C . LYS A 1 130 ? -6.380 -3.227 9.775 1.00 92.56 130 LYS A C 1
ATOM 1006 O O . LYS A 1 130 ? -6.589 -2.056 10.084 1.00 92.56 130 LYS A O 1
ATOM 1011 N N . SER A 1 131 ? -6.763 -4.244 10.535 1.00 92.56 131 SER A N 1
ATOM 1012 C CA . SER A 1 131 ? -7.369 -4.115 11.869 1.00 92.56 131 SER A CA 1
ATOM 1013 C C . SER A 1 131 ? -6.417 -3.519 12.925 1.00 92.56 131 SER A C 1
ATOM 1015 O O . SER A 1 131 ? -6.847 -3.138 14.009 1.00 92.56 131 SER A O 1
ATOM 1017 N N . TYR A 1 132 ? -5.126 -3.408 12.606 1.00 93.88 132 TYR A N 1
ATOM 1018 C CA . TYR A 1 132 ? -4.093 -2.748 13.402 1.00 93.88 132 TYR A CA 1
ATOM 1019 C C . TYR A 1 132 ? -3.022 -2.145 12.481 1.00 93.88 132 TYR A C 1
ATOM 1021 O O . TYR A 1 132 ? -2.811 -2.609 11.355 1.00 93.88 132 TYR A O 1
ATOM 1029 N N . THR A 1 133 ? -2.291 -1.142 12.960 1.00 93.69 133 THR A N 1
ATOM 1030 C CA . THR A 1 133 ? -1.288 -0.441 12.158 1.00 93.69 133 THR A CA 1
ATOM 1031 C C . THR A 1 133 ? 0.037 -1.191 12.158 1.00 93.69 133 THR A C 1
ATOM 1033 O O . THR A 1 133 ? 0.530 -1.648 13.192 1.00 93.69 133 THR A O 1
ATOM 1036 N N . THR A 1 134 ? 0.666 -1.268 10.983 1.00 92.06 134 THR A N 1
ATOM 1037 C CA . THR A 1 134 ? 2.022 -1.805 10.829 1.00 92.06 134 THR A CA 1
ATOM 1038 C C . THR A 1 134 ? 2.924 -0.826 10.110 1.00 92.06 134 THR A C 1
ATOM 1040 O O . THR A 1 134 ? 2.524 -0.276 9.086 1.00 92.06 134 THR A O 1
ATOM 1043 N N . ARG A 1 135 ? 4.165 -0.679 10.574 1.00 86.75 135 ARG A N 1
ATOM 1044 C CA . ARG A 1 135 ? 5.155 0.203 9.955 1.00 86.75 135 ARG A CA 1
ATOM 1045 C C . ARG A 1 135 ? 6.477 -0.512 9.702 1.00 86.75 135 ARG A C 1
ATOM 1047 O O . ARG A 1 135 ? 7.021 -1.196 10.569 1.00 86.75 135 ARG A O 1
ATOM 1054 N N . VAL A 1 136 ? 7.006 -0.312 8.499 1.00 80.56 136 VAL A N 1
ATOM 1055 C CA . VAL A 1 136 ? 8.385 -0.644 8.122 1.00 80.56 136 VAL A CA 1
ATOM 1056 C C . VAL A 1 136 ? 9.158 0.664 7.993 1.00 80.56 136 VAL A C 1
ATOM 1058 O O . VAL A 1 136 ? 8.635 1.634 7.456 1.00 80.56 136 VAL A O 1
ATOM 1061 N N . GLY A 1 137 ? 10.409 0.682 8.449 1.00 75.25 137 GLY A N 1
ATOM 1062 C CA . GLY A 1 137 ? 11.253 1.874 8.368 1.00 75.25 137 GLY A CA 1
ATOM 1063 C C . GLY A 1 137 ? 11.147 2.755 9.609 1.00 75.25 137 GLY A C 1
ATOM 1064 O O . GLY A 1 137 ? 10.712 2.300 10.666 1.00 75.25 137 GLY A O 1
ATOM 1065 N N . LYS A 1 138 ? 11.642 3.988 9.498 1.00 74.38 138 LYS A N 1
ATOM 1066 C CA . LYS A 1 138 ? 11.533 4.998 10.558 1.00 74.38 138 LYS A CA 1
ATOM 1067 C C . LYS A 1 138 ? 10.284 5.861 10.323 1.00 74.38 138 LYS A C 1
ATOM 1069 O O . LYS A 1 138 ? 9.621 5.719 9.295 1.00 74.38 138 LYS A O 1
ATOM 1074 N N . GLY A 1 139 ? 9.973 6.731 11.279 1.00 73.50 139 GLY A N 1
ATOM 1075 C CA . GLY A 1 139 ? 8.833 7.643 11.208 1.00 73.50 139 GLY A CA 1
ATOM 1076 C C . GLY A 1 139 ? 7.609 7.178 11.998 1.00 73.50 139 GLY A C 1
ATOM 1077 O O . GLY A 1 139 ? 7.683 6.169 12.710 1.00 73.50 139 GLY A O 1
ATOM 1078 N N . PRO A 1 140 ? 6.506 7.934 11.911 1.00 66.31 140 PRO A N 1
ATOM 1079 C CA . PRO A 1 140 ? 5.290 7.645 12.649 1.00 66.31 140 PRO A CA 1
ATOM 1080 C C . PRO A 1 140 ? 4.557 6.379 12.126 1.00 66.31 140 PRO A C 1
ATOM 1082 O O . PRO A 1 140 ? 4.958 5.784 11.118 1.00 66.31 140 PRO A O 1
ATOM 1085 N N . PRO A 1 141 ? 3.527 5.895 12.851 1.00 59.28 141 PRO A N 1
ATOM 1086 C CA . PRO A 1 141 ? 3.051 6.415 14.132 1.00 59.28 141 PRO A CA 1
ATOM 1087 C C . PRO A 1 141 ? 4.054 6.167 15.268 1.00 59.28 141 PRO A C 1
ATOM 1089 O O . PRO A 1 141 ? 4.683 5.107 15.382 1.00 59.28 141 PRO A O 1
ATOM 1092 N N . TYR A 1 142 ? 4.200 7.163 16.143 1.00 69.75 142 TYR A N 1
ATOM 1093 C CA . TYR A 1 142 ? 5.107 7.114 17.296 1.00 69.75 142 TYR A CA 1
ATOM 1094 C C . TYR A 1 142 ? 4.548 6.307 18.477 1.00 69.75 142 TYR A C 1
ATOM 1096 O O . TYR A 1 142 ? 5.221 6.183 19.496 1.00 69.75 142 TYR A O 1
ATOM 1104 N N . HIS A 1 143 ? 3.372 5.693 18.326 1.00 89.38 143 HIS A N 1
ATOM 1105 C CA . HIS A 1 143 ? 2.731 4.892 19.370 1.00 89.38 143 HIS A CA 1
ATOM 1106 C C . HIS A 1 143 ? 3.585 3.693 19.805 1.00 89.38 143 HIS A C 1
ATOM 1108 O O . HIS A 1 143 ? 4.358 3.180 18.992 1.00 89.38 143 HIS A O 1
ATOM 1114 N N . PRO A 1 144 ? 3.481 3.232 21.062 1.00 91.88 144 PRO A N 1
ATOM 1115 C CA . PRO A 1 144 ? 4.160 2.033 21.541 1.00 91.88 144 PRO A CA 1
ATOM 1116 C C . PRO A 1 144 ? 4.004 0.820 20.615 1.00 91.88 144 PRO A C 1
ATOM 1118 O O . PRO A 1 144 ? 2.958 0.613 19.994 1.00 91.88 144 PRO A O 1
ATOM 1121 N N . ASP A 1 145 ? 5.079 0.039 20.518 1.00 93.06 145 ASP A N 1
ATOM 1122 C CA . ASP A 1 145 ? 5.091 -1.221 19.778 1.00 93.06 145 ASP A CA 1
ATOM 1123 C C . ASP A 1 145 ? 4.324 -2.309 20.543 1.00 93.06 145 ASP A C 1
ATOM 1125 O O . ASP A 1 145 ? 4.415 -2.379 21.768 1.00 93.06 145 ASP A O 1
ATOM 1129 N N . LEU A 1 146 ? 3.615 -3.170 19.813 1.00 94.19 146 LEU A N 1
ATOM 1130 C CA . LEU A 1 146 ? 2.824 -4.300 20.313 1.00 94.19 146 LEU A CA 1
ATOM 1131 C C . LEU A 1 146 ? 3.333 -5.604 19.682 1.00 94.19 146 LEU A C 1
ATOM 1133 O O . LEU A 1 146 ? 2.780 -6.056 18.667 1.00 94.19 146 LEU A O 1
ATOM 1137 N N . PRO A 1 147 ? 4.424 -6.198 20.205 1.00 93.56 147 PRO A N 1
ATOM 1138 C CA . PRO A 1 147 ? 5.069 -7.373 19.618 1.00 93.56 147 PRO A CA 1
ATOM 1139 C C . PRO A 1 147 ? 4.149 -8.592 19.465 1.00 93.56 147 PRO A C 1
ATOM 1141 O O . PRO A 1 147 ? 4.359 -9.414 18.573 1.00 93.56 147 PRO A O 1
ATOM 1144 N N . GLU A 1 148 ? 3.119 -8.712 20.294 1.00 93.12 148 GLU A N 1
ATOM 1145 C CA . GLU A 1 148 ? 2.118 -9.770 20.228 1.00 93.12 148 GLU A CA 1
ATOM 1146 C C . GLU A 1 148 ? 1.319 -9.730 18.919 1.00 93.12 148 GLU A C 1
ATOM 1148 O O . GLU A 1 148 ? 1.100 -10.775 18.304 1.00 93.12 148 GLU A O 1
ATOM 1153 N N . LEU A 1 149 ? 0.959 -8.536 18.430 1.00 93.56 149 LEU A N 1
ATOM 1154 C CA . LEU A 1 149 ? 0.282 -8.377 17.139 1.00 93.56 149 LEU A CA 1
ATOM 1155 C C . LEU A 1 149 ? 1.218 -8.720 15.982 1.00 93.56 149 LEU A C 1
ATOM 1157 O O . LEU A 1 149 ? 0.789 -9.307 14.990 1.00 93.56 149 LEU A O 1
ATOM 1161 N N . ARG A 1 150 ? 2.513 -8.410 16.116 1.00 93.44 150 ARG A N 1
ATOM 1162 C CA . ARG A 1 150 ? 3.526 -8.797 15.128 1.00 93.44 150 ARG A CA 1
ATOM 1163 C C . ARG A 1 150 ? 3.627 -10.306 14.997 1.00 93.44 150 ARG A C 1
ATOM 1165 O O . ARG A 1 150 ? 3.644 -10.803 13.874 1.00 93.44 150 ARG A O 1
ATOM 1172 N N . GLN A 1 151 ? 3.720 -11.013 16.122 1.00 92.56 151 GLN A N 1
ATOM 1173 C CA . GLN A 1 151 ? 3.842 -12.469 16.133 1.00 92.56 151 GLN A CA 1
ATOM 1174 C C . GLN A 1 151 ? 2.587 -13.124 15.556 1.00 92.56 151 GLN A C 1
ATOM 1176 O O . GLN A 1 151 ? 2.696 -13.880 14.594 1.00 92.56 151 GLN A O 1
ATOM 1181 N N . LYS A 1 152 ? 1.400 -12.774 16.072 1.00 91.62 152 LYS A N 1
ATOM 1182 C CA . LYS A 1 152 ? 0.126 -13.315 15.574 1.00 91.62 152 LYS A CA 1
ATOM 1183 C C . LYS A 1 152 ? -0.077 -13.014 14.087 1.00 91.62 152 LYS A C 1
ATOM 1185 O O . LYS A 1 152 ? -0.461 -13.890 13.326 1.00 91.62 152 LYS A O 1
ATOM 1190 N N . GLY A 1 153 ? 0.211 -11.782 13.670 1.00 90.31 153 GLY A N 1
ATOM 1191 C CA . GLY A 1 153 ? -0.004 -11.299 12.309 1.00 90.31 153 GLY A CA 1
ATOM 1192 C C . GLY A 1 153 ? 1.093 -11.637 11.300 1.00 90.31 153 GLY A C 1
ATOM 1193 O O . GLY A 1 153 ? 0.995 -11.175 10.158 1.00 90.31 153 GLY A O 1
ATOM 1194 N N . ASN A 1 154 ? 2.134 -12.372 11.706 1.00 91.75 154 ASN A N 1
ATOM 1195 C CA . ASN A 1 154 ? 3.340 -12.646 10.920 1.00 91.75 154 ASN A CA 1
ATOM 1196 C C . ASN A 1 154 ? 3.919 -11.379 10.250 1.00 91.75 154 ASN A C 1
ATOM 1198 O O . ASN A 1 154 ? 4.168 -11.324 9.044 1.00 91.75 154 ASN A O 1
ATOM 1202 N N . GLU A 1 155 ? 4.080 -10.303 11.023 1.00 92.25 155 GLU A N 1
ATOM 1203 C CA . GLU A 1 155 ? 4.486 -8.993 10.505 1.00 92.25 155 GLU A CA 1
ATOM 1204 C C . GLU A 1 155 ? 6.009 -8.861 10.409 1.00 92.25 155 GLU A C 1
ATOM 1206 O O . GLU A 1 155 ? 6.655 -8.088 11.124 1.00 92.25 155 GLU A O 1
ATOM 1211 N N . PHE A 1 156 ? 6.571 -9.610 9.463 1.00 88.50 156 PHE A N 1
ATOM 1212 C CA . PHE A 1 156 ? 7.991 -9.622 9.132 1.00 88.50 156 PHE A CA 1
ATOM 1213 C C . PHE A 1 156 ? 8.194 -9.327 7.640 1.00 88.50 156 PHE A C 1
ATOM 1215 O O . PHE A 1 156 ? 7.327 -9.566 6.798 1.00 88.50 156 PHE A O 1
ATOM 1222 N N . GLY A 1 157 ? 9.328 -8.720 7.291 1.00 80.94 157 GLY A N 1
ATOM 1223 C CA . GLY A 1 157 ? 9.704 -8.527 5.892 1.00 80.94 157 GLY A CA 1
ATOM 1224 C C . GLY A 1 157 ? 9.967 -9.871 5.212 1.00 80.94 157 GLY A C 1
ATOM 1225 O O . GLY A 1 157 ? 10.795 -10.628 5.697 1.00 80.94 157 GLY A O 1
ATOM 1226 N N . VAL A 1 158 ? 9.319 -10.137 4.075 1.00 73.38 158 VAL A N 1
ATOM 1227 C CA . VAL A 1 158 ? 9.424 -11.428 3.362 1.00 73.38 158 VAL A CA 1
ATOM 1228 C C . VAL A 1 158 ? 10.867 -11.746 2.954 1.00 73.38 158 VAL A C 1
ATOM 1230 O O . VAL A 1 158 ? 11.327 -12.863 3.133 1.00 73.38 158 VAL A O 1
ATOM 1233 N N . THR A 1 159 ? 11.610 -10.750 2.460 1.00 69.38 159 THR A N 1
ATOM 1234 C CA . THR A 1 159 ? 13.004 -10.942 2.021 1.00 69.38 159 THR A CA 1
ATOM 1235 C C . THR A 1 159 ? 14.016 -10.777 3.154 1.00 69.38 159 THR A C 1
ATOM 1237 O O . THR A 1 159 ? 15.008 -11.489 3.213 1.00 69.38 159 THR A O 1
ATOM 1240 N N . THR A 1 160 ? 13.810 -9.798 4.040 1.00 71.38 160 THR A N 1
ATOM 1241 C CA . THR A 1 160 ? 14.824 -9.397 5.035 1.00 71.38 160 THR A CA 1
ATOM 1242 C C . THR A 1 160 ? 14.604 -10.001 6.417 1.00 71.38 160 THR A C 1
ATOM 1244 O O . THR A 1 160 ? 15.444 -9.810 7.292 1.00 71.38 160 THR A O 1
ATOM 1247 N N . GLY A 1 161 ? 13.447 -10.618 6.671 1.00 78.94 161 GLY A N 1
ATOM 1248 C CA . GLY A 1 161 ? 13.020 -11.054 8.005 1.00 78.94 161 GLY A CA 1
ATOM 1249 C C . GLY A 1 161 ? 12.807 -9.908 9.001 1.00 78.94 161 GLY A C 1
ATOM 1250 O O . GLY A 1 161 ? 12.506 -10.148 10.167 1.00 78.94 161 GLY A O 1
ATOM 1251 N N . ARG A 1 162 ? 12.963 -8.645 8.578 1.00 79.69 162 ARG A N 1
ATOM 1252 C CA . ARG A 1 162 ? 12.957 -7.497 9.489 1.00 79.69 162 ARG A CA 1
ATOM 1253 C C . ARG A 1 162 ? 11.590 -7.370 10.178 1.00 79.69 162 ARG A C 1
ATOM 1255 O O . ARG A 1 162 ? 10.585 -7.287 9.465 1.00 79.69 162 ARG A O 1
ATOM 1262 N N . PRO A 1 163 ? 11.536 -7.281 11.521 1.00 87.75 163 PRO A N 1
ATOM 1263 C CA . PRO A 1 163 ? 10.280 -7.095 12.234 1.00 87.75 163 PRO A CA 1
ATOM 1264 C C . PRO A 1 163 ? 9.667 -5.739 11.882 1.00 87.75 163 PRO A C 1
ATOM 1266 O O . PRO A 1 163 ? 10.356 -4.713 11.852 1.00 87.75 163 PRO A O 1
ATOM 1269 N N . ARG A 1 164 ? 8.361 -5.730 11.618 1.00 89.81 164 ARG A N 1
ATOM 1270 C CA . ARG A 1 164 ? 7.590 -4.498 11.429 1.00 89.81 164 ARG A CA 1
ATOM 1271 C C . ARG A 1 164 ? 7.111 -4.001 12.778 1.00 89.81 164 ARG A C 1
ATOM 1273 O O . ARG A 1 164 ? 6.632 -4.804 13.573 1.00 89.81 164 ARG A O 1
ATOM 1280 N N . LYS A 1 165 ? 7.183 -2.698 13.037 1.00 91.25 165 LYS A N 1
ATOM 1281 C CA . LYS A 1 165 ? 6.510 -2.113 14.201 1.00 91.25 165 LYS A CA 1
ATOM 1282 C C . LYS A 1 165 ? 5.006 -2.356 14.067 1.00 91.25 165 LYS A C 1
ATOM 1284 O O . LYS A 1 165 ? 4.471 -2.175 12.973 1.00 91.25 165 LYS A O 1
ATOM 1289 N N . THR A 1 166 ? 4.349 -2.771 15.138 1.00 94.00 166 THR A N 1
ATOM 1290 C CA . THR A 1 166 ? 2.907 -3.042 15.179 1.00 94.00 166 THR A CA 1
ATOM 1291 C C . THR A 1 166 ? 2.283 -2.236 16.302 1.00 94.00 166 THR A C 1
ATOM 1293 O O . THR A 1 166 ? 2.864 -2.125 17.372 1.00 94.00 166 THR A O 1
ATOM 1296 N N . THR A 1 167 ? 1.128 -1.626 16.069 1.00 94.69 167 THR A N 1
ATOM 1297 C CA . THR A 1 167 ? 0.428 -0.828 17.084 1.00 94.69 167 THR A CA 1
ATOM 1298 C C . THR A 1 167 ? -1.064 -0.756 16.767 1.00 94.69 167 THR A C 1
ATOM 1300 O O . THR A 1 167 ? -1.486 -1.166 15.684 1.00 94.69 167 THR A O 1
ATOM 1303 N N . TRP A 1 168 ? -1.873 -0.264 17.701 1.00 96.06 168 TRP A N 1
ATOM 1304 C CA . TRP A 1 168 ? -3.303 -0.065 17.473 1.00 96.06 168 TRP A CA 1
ATOM 1305 C C . TRP A 1 168 ? -3.563 0.962 16.371 1.00 96.06 168 TRP A C 1
ATOM 1307 O O . TRP A 1 168 ? -2.755 1.864 16.144 1.00 96.06 168 TRP A O 1
ATOM 1317 N N . ASN A 1 169 ? -4.700 0.825 15.688 1.00 95.31 169 ASN A N 1
ATOM 1318 C CA . ASN A 1 169 ? -5.101 1.786 14.667 1.00 95.31 169 ASN A CA 1
ATOM 1319 C C . ASN A 1 169 ? -5.240 3.192 15.265 1.00 95.31 169 ASN A C 1
ATOM 1321 O O . ASN A 1 169 ? -5.791 3.366 16.354 1.00 95.31 169 ASN A O 1
ATOM 1325 N N . ASP A 1 170 ? -4.750 4.182 14.524 1.00 94.94 170 ASP A N 1
ATOM 1326 C CA . ASP A 1 170 ? -4.899 5.599 14.836 1.00 94.94 170 ASP A CA 1
ATOM 1327 C C . ASP A 1 170 ? -6.054 6.166 14.009 1.00 94.94 170 ASP A C 1
ATOM 1329 O O . ASP A 1 170 ? -6.001 6.213 12.779 1.00 94.94 170 ASP A O 1
ATOM 1333 N N . ILE A 1 171 ? -7.130 6.540 14.693 1.00 95.06 171 ILE A N 1
ATOM 1334 C CA . ILE A 1 171 ? -8.377 6.974 14.068 1.00 95.06 171 ILE A CA 1
ATOM 1335 C C . ILE A 1 171 ? -8.216 8.331 13.388 1.00 95.06 171 ILE A C 1
ATOM 1337 O O . ILE A 1 171 ? -8.855 8.564 12.364 1.00 95.06 171 ILE A O 1
ATOM 1341 N N . ASP A 1 172 ? -7.342 9.203 13.885 1.00 93.12 172 ASP A N 1
ATOM 1342 C CA . ASP A 1 172 ? -7.092 10.496 13.247 1.00 93.12 172 ASP A CA 1
ATOM 1343 C C . ASP A 1 172 ? -6.299 10.297 11.953 1.00 93.12 172 ASP A C 1
ATOM 1345 O O . ASP A 1 172 ? -6.629 10.888 10.924 1.00 93.12 172 ASP A O 1
ATOM 1349 N N . GLN A 1 173 ? -5.318 9.387 11.972 1.00 92.88 173 GLN A N 1
ATOM 1350 C CA . GLN A 1 173 ? -4.567 8.995 10.778 1.00 92.88 173 GLN A CA 1
ATOM 1351 C C . GLN A 1 173 ? -5.475 8.348 9.718 1.00 92.88 173 GLN A C 1
ATOM 1353 O O . GLN A 1 173 ? -5.360 8.653 8.530 1.00 92.88 173 GLN A O 1
ATOM 1358 N N . LEU A 1 174 ? -6.402 7.478 10.131 1.00 94.06 174 LEU A N 1
ATOM 1359 C CA . LEU A 1 174 ? -7.369 6.854 9.223 1.00 94.06 174 LEU A CA 1
ATOM 1360 C C . LEU A 1 174 ? -8.369 7.869 8.655 1.00 94.06 174 LEU A C 1
ATOM 1362 O O . LEU A 1 174 ? -8.616 7.855 7.452 1.00 94.06 174 LEU A O 1
ATOM 1366 N N . ASN A 1 175 ? -8.901 8.776 9.482 1.00 94.19 175 ASN A N 1
ATOM 1367 C CA . ASN A 1 175 ? -9.776 9.860 9.028 1.00 94.19 175 ASN A CA 1
ATOM 1368 C C . ASN A 1 175 ? -9.072 10.765 8.018 1.00 94.19 175 ASN A C 1
ATOM 1370 O O . ASN A 1 175 ? -9.635 11.059 6.962 1.00 94.19 175 ASN A O 1
ATOM 1374 N N . TYR A 1 176 ? -7.827 11.153 8.310 1.00 94.69 176 TYR A N 1
ATOM 1375 C CA . TYR A 1 176 ? -6.986 11.873 7.364 1.00 94.69 176 TYR A CA 1
ATOM 1376 C C . TYR A 1 176 ? -6.905 11.101 6.045 1.00 94.69 176 TYR A C 1
ATOM 1378 O O . TYR A 1 176 ? -7.268 11.635 4.998 1.00 94.69 176 TYR A O 1
ATOM 1386 N N . ALA A 1 177 ? -6.549 9.815 6.093 1.00 94.25 177 ALA A N 1
ATOM 1387 C CA . ALA A 1 177 ? -6.374 9.044 4.876 1.00 94.25 177 ALA A CA 1
ATOM 1388 C C . ALA A 1 177 ? -7.646 8.913 4.035 1.00 94.25 177 ALA A C 1
ATOM 1390 O O . ALA A 1 177 ? -7.613 9.122 2.822 1.00 94.25 177 ALA A O 1
ATOM 1391 N N . ILE A 1 178 ? -8.776 8.631 4.680 1.00 93.56 178 ILE A N 1
ATOM 1392 C CA . ILE A 1 178 ? -10.083 8.505 4.029 1.00 93.56 178 ILE A CA 1
ATOM 1393 C C . ILE A 1 178 ? -10.527 9.841 3.429 1.00 93.56 178 ILE A C 1
ATOM 1395 O O . ILE A 1 178 ? -11.058 9.849 2.322 1.00 93.56 178 ILE A O 1
ATOM 1399 N N . SER A 1 179 ? -10.273 10.967 4.101 1.00 93.06 179 SER A N 1
ATOM 1400 C CA . SER A 1 179 ? -10.619 12.293 3.570 1.00 93.06 179 SER A CA 1
ATOM 1401 C C . SER A 1 179 ? -9.804 12.690 2.335 1.00 93.06 179 SER A C 1
ATOM 1403 O O . SER A 1 179 ? -10.315 13.405 1.477 1.00 93.06 179 SER A O 1
ATOM 1405 N N . ILE A 1 180 ? -8.566 12.200 2.214 1.00 94.19 180 ILE A N 1
ATOM 1406 C CA . ILE A 1 180 ? -7.705 12.455 1.055 1.00 94.19 180 ILE A CA 1
ATOM 1407 C C . ILE A 1 180 ? -8.064 11.537 -0.119 1.00 94.19 180 ILE A C 1
ATOM 1409 O O . ILE A 1 180 ? -8.274 12.022 -1.230 1.00 94.19 180 ILE A O 1
ATOM 1413 N N . VAL A 1 181 ? -8.142 10.220 0.106 1.00 92.06 181 VAL A N 1
ATOM 1414 C CA . VAL A 1 181 ? -8.315 9.242 -0.990 1.00 92.06 181 VAL A CA 1
ATOM 1415 C C . VAL A 1 181 ? -9.771 8.953 -1.344 1.00 92.06 181 VAL A C 1
ATOM 1417 O O . VAL A 1 181 ? -10.027 8.480 -2.444 1.00 92.06 181 VAL A O 1
ATOM 1420 N N . GLN A 1 182 ? -10.706 9.241 -0.434 1.00 91.44 182 GLN A N 1
ATOM 1421 C CA . GLN A 1 182 ? -12.158 9.139 -0.619 1.00 91.44 182 GLN A CA 1
ATOM 1422 C C . GLN A 1 182 ? -12.620 7.823 -1.277 1.00 91.44 182 GLN A C 1
ATOM 1424 O O . GLN A 1 182 ? -13.196 7.850 -2.363 1.00 91.44 182 GLN A O 1
ATOM 1429 N N . PRO A 1 183 ? -12.391 6.660 -0.637 1.00 91.88 183 PRO A N 1
ATOM 1430 C CA . PRO A 1 183 ? -12.842 5.384 -1.175 1.00 91.88 183 PRO A CA 1
ATOM 1431 C C . PRO A 1 183 ? -14.371 5.271 -1.205 1.00 91.88 183 PRO A C 1
ATOM 1433 O O . PRO A 1 183 ? -15.080 5.796 -0.335 1.00 91.88 183 PRO A O 1
ATOM 1436 N N . ASP A 1 184 ? -14.872 4.530 -2.192 1.00 90.38 184 ASP A N 1
ATOM 1437 C CA . ASP A 1 184 ? -16.278 4.132 -2.270 1.00 90.38 184 ASP A CA 1
ATOM 1438 C C . ASP A 1 184 ? -16.600 3.102 -1.189 1.00 90.38 184 ASP A C 1
ATOM 1440 O O . ASP A 1 184 ? -17.662 3.146 -0.569 1.00 90.38 184 ASP A O 1
ATOM 1444 N N . GLU A 1 185 ? -15.652 2.198 -0.933 1.00 91.25 185 GLU A N 1
ATOM 1445 C CA . GLU A 1 185 ? -15.767 1.116 0.040 1.00 91.25 185 GLU A CA 1
ATOM 1446 C C . GLU A 1 185 ? -14.447 0.918 0.781 1.00 91.25 185 GLU A C 1
ATOM 1448 O O . GLU A 1 185 ? -13.368 1.072 0.208 1.00 91.25 185 GLU A O 1
ATOM 1453 N N . ILE A 1 186 ? -14.522 0.535 2.055 1.00 91.00 186 ILE A N 1
ATOM 1454 C CA . ILE A 1 186 ? -13.343 0.224 2.867 1.00 91.00 186 ILE A CA 1
ATOM 1455 C C . ILE A 1 186 ? -13.376 -1.248 3.258 1.00 91.00 186 ILE A C 1
ATOM 1457 O O . ILE A 1 186 ? -14.338 -1.714 3.864 1.00 91.00 186 ILE A O 1
ATOM 1461 N N . VAL A 1 187 ? -12.297 -1.962 2.958 1.00 90.94 187 VAL A N 1
ATOM 1462 C CA . VAL A 1 187 ? -12.063 -3.340 3.382 1.00 90.94 187 VAL A CA 1
ATOM 1463 C C . VAL A 1 187 ? -11.114 -3.349 4.570 1.00 90.94 187 VAL A C 1
ATOM 1465 O O . VAL A 1 187 ? -9.983 -2.864 4.488 1.00 90.94 187 VAL A O 1
ATOM 1468 N N . VAL A 1 188 ? -11.566 -3.949 5.671 1.00 89.62 188 VAL A N 1
ATOM 1469 C CA . VAL A 1 188 ? -10.739 -4.192 6.857 1.00 89.62 188 VAL A CA 1
ATOM 1470 C C . VAL A 1 188 ? -10.197 -5.616 6.806 1.00 89.62 188 VAL A C 1
ATOM 1472 O O . VAL A 1 188 ? -10.952 -6.582 6.749 1.00 89.62 188 VAL A O 1
ATOM 1475 N N . THR A 1 189 ? -8.876 -5.747 6.842 1.00 89.31 189 THR A N 1
ATOM 1476 C CA . THR A 1 189 ? -8.154 -7.024 6.777 1.00 89.31 189 THR A CA 1
ATOM 1477 C C . THR A 1 189 ? -7.578 -7.418 8.136 1.00 89.31 189 THR A C 1
ATOM 1479 O O . THR A 1 189 ? -7.432 -6.582 9.030 1.00 89.31 189 THR A O 1
ATOM 1482 N N . LYS A 1 190 ? -7.202 -8.695 8.285 1.00 88.50 190 LYS A N 1
ATOM 1483 C CA . LYS A 1 190 ? -6.542 -9.247 9.482 1.00 88.50 190 LYS A CA 1
ATOM 1484 C C . LYS A 1 190 ? -7.364 -9.163 10.777 1.00 88.50 190 LYS A C 1
ATOM 1486 O O . LYS A 1 190 ? -6.812 -8.999 11.866 1.00 88.50 190 LYS A O 1
ATOM 1491 N N . LEU A 1 191 ? -8.694 -9.223 10.694 1.00 88.69 191 LEU A N 1
ATOM 1492 C CA . LEU A 1 191 ? -9.560 -9.230 11.885 1.00 88.69 191 LEU A CA 1
ATOM 1493 C C . LEU A 1 191 ? -9.386 -10.502 12.728 1.00 88.69 191 LEU A C 1
ATOM 1495 O O . LEU A 1 191 ? -9.525 -10.455 13.949 1.00 88.69 191 LEU A O 1
ATOM 1499 N N . ASP A 1 192 ? -9.022 -11.614 12.092 1.00 86.12 192 ASP A N 1
ATOM 1500 C CA . ASP A 1 192 ? -8.671 -12.889 12.719 1.00 86.12 192 ASP A CA 1
ATOM 1501 C C . ASP A 1 192 ? -7.539 -12.751 13.750 1.00 86.12 192 ASP A C 1
ATOM 1503 O O . ASP A 1 192 ? -7.580 -13.392 14.798 1.00 86.12 192 ASP A O 1
ATOM 1507 N N . ILE A 1 193 ? -6.592 -11.835 13.527 1.00 90.62 193 ILE A N 1
ATOM 1508 C CA . ILE A 1 193 ? -5.478 -11.560 14.448 1.00 90.62 193 ILE A CA 1
ATOM 1509 C C . ILE A 1 193 ? -5.955 -10.984 15.783 1.00 90.62 193 ILE A C 1
ATOM 1511 O O . ILE A 1 193 ? -5.340 -11.218 16.828 1.00 90.62 193 ILE A O 1
ATOM 1515 N N . LEU A 1 194 ? -7.065 -10.244 15.758 1.00 90.88 194 LEU A N 1
ATOM 1516 C CA . LEU A 1 194 ? -7.667 -9.658 16.951 1.00 90.88 194 LEU A CA 1
ATOM 1517 C C . LEU A 1 194 ? -8.643 -10.613 17.647 1.00 90.88 194 LEU A C 1
ATOM 1519 O O . LEU A 1 194 ? -9.082 -10.326 18.763 1.00 90.88 194 LEU A O 1
ATOM 1523 N N . LYS A 1 195 ? -8.950 -11.771 17.048 1.00 85.50 195 LYS A N 1
ATOM 1524 C CA . LYS A 1 195 ? -9.807 -12.789 17.661 1.00 85.50 195 LYS A CA 1
ATOM 1525 C C . LYS A 1 195 ? -9.240 -13.198 19.025 1.00 85.50 195 LYS A C 1
ATOM 1527 O O . LYS A 1 195 ? -8.037 -13.409 19.183 1.00 85.50 195 LYS A O 1
ATOM 1532 N N . ASN A 1 196 ? -10.119 -13.288 20.023 1.00 83.44 196 ASN A N 1
ATOM 1533 C CA . ASN A 1 196 ? -9.778 -13.580 21.422 1.00 83.44 196 ASN A CA 1
ATOM 1534 C C . ASN A 1 196 ? -8.838 -12.554 22.089 1.00 83.44 196 ASN A C 1
ATOM 1536 O O . ASN A 1 196 ? -8.173 -12.879 23.072 1.00 83.44 196 ASN A O 1
ATOM 1540 N N . THR A 1 197 ? -8.763 -11.323 21.576 1.00 86.06 197 THR A N 1
ATOM 1541 C CA . THR A 1 197 ? -8.076 -10.221 22.261 1.00 86.06 197 THR A CA 1
ATOM 1542 C C . THR A 1 197 ? -9.098 -9.467 23.122 1.00 86.06 197 THR A C 1
ATOM 1544 O O . THR A 1 197 ? -10.013 -8.872 22.560 1.00 86.06 197 THR A O 1
ATOM 1547 N N . PRO A 1 198 ? -9.001 -9.505 24.467 1.00 78.19 198 PRO A N 1
ATOM 1548 C CA . PRO A 1 198 ? -10.028 -8.937 25.350 1.00 78.19 198 PRO A CA 1
ATOM 1549 C C . PRO A 1 198 ? -9.952 -7.409 25.498 1.00 78.19 198 PRO A C 1
ATOM 1551 O O . PRO A 1 198 ? -10.910 -6.801 25.959 1.00 78.19 198 PRO A O 1
ATOM 1554 N N . ASN A 1 199 ? -8.816 -6.805 25.135 1.00 91.25 199 ASN A N 1
ATOM 1555 C CA . ASN A 1 199 ? -8.556 -5.369 25.240 1.00 91.25 199 ASN A CA 1
ATOM 1556 C C . ASN A 1 199 ? -8.069 -4.832 23.891 1.00 91.25 199 ASN A C 1
ATOM 1558 O O . ASN A 1 199 ? -6.893 -4.508 23.724 1.00 91.25 199 ASN A O 1
ATOM 1562 N N . ILE A 1 200 ? -8.958 -4.820 22.901 1.00 96.31 200 ILE A N 1
ATOM 1563 C CA . ILE A 1 200 ? -8.712 -4.145 21.630 1.00 96.31 200 ILE A CA 1
ATOM 1564 C C . ILE A 1 200 ? -8.804 -2.646 21.876 1.00 96.31 200 ILE A C 1
ATOM 1566 O O . ILE A 1 200 ? -9.796 -2.157 22.417 1.00 96.31 200 ILE A O 1
ATOM 1570 N N . CYS A 1 201 ? -7.779 -1.916 21.454 1.00 97.38 201 CYS A N 1
ATOM 1571 C CA . CYS A 1 201 ? -7.720 -0.475 21.634 1.00 97.38 201 CYS A CA 1
ATOM 1572 C C . CYS A 1 201 ? -7.570 0.261 20.301 1.00 97.38 201 CYS A C 1
ATOM 1574 O O . CYS A 1 201 ? -7.234 -0.322 19.270 1.00 97.38 201 CYS A O 1
ATOM 1576 N N . VAL A 1 202 ? -7.783 1.573 20.348 1.00 96.94 202 VAL A N 1
ATOM 1577 C CA . VAL A 1 202 ? -7.496 2.515 19.260 1.00 96.94 202 VAL A CA 1
ATOM 1578 C C . VAL A 1 202 ? -6.851 3.778 19.813 1.00 96.94 202 VAL A C 1
ATOM 1580 O O . VAL A 1 202 ? -7.048 4.122 20.981 1.00 96.94 202 VAL A O 1
ATOM 1583 N N . TYR A 1 203 ? -6.110 4.490 18.972 1.00 96.19 203 TYR A N 1
ATOM 1584 C CA . TYR A 1 203 ? -5.662 5.846 19.268 1.00 96.19 203 TYR A CA 1
ATOM 1585 C C . TYR A 1 203 ? -6.628 6.870 18.672 1.00 96.19 203 TYR A C 1
ATOM 1587 O O . TYR A 1 203 ? -7.030 6.749 17.519 1.00 96.19 203 TYR A O 1
ATOM 1595 N N . LYS A 1 204 ? -6.994 7.884 19.458 1.00 94.62 204 LYS A N 1
ATOM 1596 C CA . LYS A 1 204 ? -7.754 9.062 19.013 1.00 94.62 204 LYS A CA 1
ATOM 1597 C C . LYS A 1 204 ? -7.270 10.282 19.789 1.00 94.62 204 LYS A C 1
ATOM 1599 O O . LYS A 1 204 ? -7.096 10.212 21.003 1.00 94.62 204 LYS A O 1
ATOM 1604 N N . ASN A 1 205 ? -7.017 11.400 19.129 1.00 92.56 205 ASN A N 1
ATOM 1605 C CA . ASN A 1 205 ? -6.369 12.583 19.697 1.00 92.56 205 ASN A CA 1
ATOM 1606 C C . ASN A 1 205 ? -5.102 12.235 20.507 1.00 92.56 205 ASN A C 1
ATOM 1608 O O . ASN A 1 205 ? -4.928 12.716 21.630 1.00 92.56 205 ASN A O 1
ATOM 1612 N N . ASN A 1 206 ? -4.258 11.334 19.985 1.00 88.94 206 ASN A N 1
ATOM 1613 C CA . ASN A 1 206 ? -3.070 10.780 20.660 1.00 88.94 206 ASN A CA 1
ATOM 1614 C C . ASN A 1 206 ? -3.322 10.094 22.021 1.00 88.94 206 ASN A C 1
ATOM 1616 O O . ASN A 1 206 ? -2.384 9.867 22.786 1.00 88.94 206 ASN A O 1
ATOM 1620 N N . LYS A 1 207 ? -4.567 9.736 22.345 1.00 94.38 207 LYS A N 1
ATOM 1621 C CA . LYS A 1 207 ? -4.927 8.994 23.561 1.00 94.38 207 LYS A CA 1
ATOM 1622 C C . LYS A 1 207 ? -5.380 7.586 23.205 1.00 94.38 207 LYS A C 1
ATOM 1624 O O . LYS A 1 207 ? -6.038 7.387 22.189 1.00 94.38 207 LYS A O 1
ATOM 1629 N N . LEU A 1 208 ? -5.024 6.625 24.054 1.00 96.44 208 LEU A N 1
ATOM 1630 C CA . LEU A 1 208 ? -5.423 5.229 23.908 1.00 96.44 208 LEU A CA 1
ATOM 1631 C C . LEU A 1 208 ? -6.819 5.019 24.507 1.00 96.44 208 LEU A C 1
ATOM 1633 O O . LEU A 1 208 ? -7.043 5.337 25.674 1.00 96.44 208 LEU A O 1
ATOM 1637 N N . PHE A 1 209 ? -7.730 4.447 23.726 1.00 97.06 209 PHE A N 1
ATOM 1638 C CA . PHE A 1 209 ? -9.081 4.087 24.150 1.00 97.06 209 PHE A CA 1
ATOM 1639 C C . PHE A 1 209 ? -9.263 2.580 24.055 1.00 97.06 209 PHE A C 1
ATOM 1641 O O . PHE A 1 209 ? -8.986 1.998 23.008 1.00 97.06 209 PHE A O 1
ATOM 1648 N N . ASN A 1 210 ? -9.735 1.960 25.136 1.00 97.12 210 ASN A N 1
ATOM 1649 C CA . ASN A 1 210 ? -10.101 0.548 25.135 1.00 97.12 210 ASN A CA 1
ATOM 1650 C C . ASN A 1 210 ? -11.516 0.395 24.570 1.00 97.12 210 ASN A C 1
ATOM 1652 O O . ASN A 1 210 ? -12.467 0.934 25.130 1.00 97.12 210 ASN A O 1
ATOM 1656 N N . ILE A 1 211 ? -11.631 -0.334 23.466 1.00 96.88 211 ILE A N 1
ATOM 1657 C CA . ILE A 1 211 ? -12.896 -0.665 22.808 1.00 96.88 211 ILE A CA 1
ATOM 1658 C C . ILE A 1 211 ? -13.455 -1.999 23.341 1.00 96.88 211 ILE A C 1
ATOM 1660 O O . ILE A 1 211 ? -14.653 -2.267 23.253 1.00 96.88 211 ILE A O 1
ATOM 1664 N N . GLY A 1 212 ? -12.612 -2.816 23.978 1.00 95.50 212 GLY A N 1
ATOM 1665 C CA . GLY A 1 212 ? -12.982 -4.093 24.573 1.00 95.50 212 GLY A CA 1
ATOM 1666 C C . GLY A 1 212 ? -12.780 -5.243 23.595 1.00 95.50 212 GLY A C 1
ATOM 1667 O O . GLY A 1 212 ? -11.650 -5.572 23.242 1.00 95.50 212 GLY A O 1
ATOM 1668 N N . ASN A 1 213 ? -13.869 -5.885 23.182 1.00 93.38 213 ASN A N 1
ATOM 1669 C CA . ASN A 1 213 ? -13.820 -7.079 22.340 1.00 93.38 213 ASN A CA 1
ATOM 1670 C C . ASN A 1 213 ? -13.933 -6.754 20.835 1.00 93.38 213 ASN A C 1
ATOM 1672 O O . ASN A 1 213 ? -14.077 -5.602 20.423 1.00 93.38 213 ASN A O 1
ATOM 1676 N N . LEU A 1 214 ? -13.844 -7.796 20.005 1.00 91.50 214 LEU A N 1
ATOM 1677 C CA . LEU A 1 214 ? -13.874 -7.673 18.546 1.00 91.50 214 LEU A CA 1
ATOM 1678 C C . LEU A 1 214 ? -15.209 -7.147 18.005 1.00 91.50 214 LEU A C 1
ATOM 1680 O O . LEU A 1 214 ? -15.201 -6.446 16.997 1.00 91.50 214 LEU A O 1
ATOM 1684 N N . ASP A 1 215 ? -16.329 -7.470 18.645 1.00 91.56 215 ASP A N 1
ATOM 1685 C CA . ASP A 1 215 ? -17.645 -7.023 18.185 1.00 91.56 215 ASP A CA 1
ATOM 1686 C C . ASP A 1 215 ? -17.807 -5.522 18.441 1.00 91.56 215 ASP A C 1
ATOM 1688 O O . ASP A 1 215 ? -18.064 -4.774 17.502 1.00 91.56 215 ASP A O 1
ATOM 1692 N N . ASN A 1 216 ? -17.441 -5.051 19.638 1.00 94.62 216 ASN A N 1
ATOM 1693 C CA . ASN A 1 216 ? -17.372 -3.618 19.932 1.00 94.62 216 ASN A CA 1
ATOM 1694 C C . ASN A 1 216 ? -16.428 -2.873 18.972 1.00 94.62 216 ASN A C 1
ATOM 1696 O O . ASN A 1 216 ? -16.695 -1.739 18.586 1.00 94.62 216 ASN A O 1
ATOM 1700 N N . TYR A 1 217 ? -15.302 -3.491 18.592 1.00 94.12 217 TYR A N 1
ATOM 1701 C CA . TYR A 1 217 ? -14.364 -2.897 17.637 1.00 94.12 217 TYR A CA 1
ATOM 1702 C C . TYR A 1 217 ? -14.975 -2.743 16.245 1.00 94.12 217 TYR A C 1
ATOM 1704 O O . TYR A 1 217 ? -14.763 -1.723 15.586 1.00 94.12 217 TYR A O 1
ATOM 1712 N N . LYS A 1 218 ? -15.749 -3.736 15.799 1.00 91.44 218 LYS A N 1
ATOM 1713 C CA . LYS A 1 218 ? -16.470 -3.661 14.530 1.00 91.44 218 LYS A CA 1
ATOM 1714 C C . LYS A 1 218 ? -17.528 -2.566 14.562 1.00 91.44 218 LYS A C 1
ATOM 1716 O O . LYS A 1 218 ? -17.555 -1.746 13.647 1.00 91.44 218 LYS A O 1
ATOM 1721 N N . ASP A 1 219 ? -18.331 -2.520 15.618 1.00 92.19 219 ASP A N 1
ATOM 1722 C CA . ASP A 1 219 ? -19.377 -1.509 15.782 1.00 92.19 219 ASP A CA 1
ATOM 1723 C C . ASP A 1 219 ? -18.770 -0.102 15.790 1.00 92.19 219 ASP A C 1
ATOM 1725 O O . ASP A 1 219 ? -19.169 0.754 15.001 1.00 92.19 219 ASP A O 1
ATOM 1729 N N . PHE A 1 220 ? -17.695 0.099 16.559 1.00 94.31 220 PHE A N 1
ATOM 1730 C CA . PHE A 1 220 ? -16.950 1.356 16.591 1.00 94.31 220 PHE A CA 1
ATOM 1731 C C . PHE A 1 220 ? -16.453 1.788 15.202 1.00 94.31 220 PHE A C 1
ATOM 1733 O O . PHE A 1 220 ? -16.556 2.960 14.832 1.00 94.31 220 PHE A O 1
ATOM 1740 N N . LEU A 1 221 ? -15.895 0.861 14.417 1.00 92.00 221 L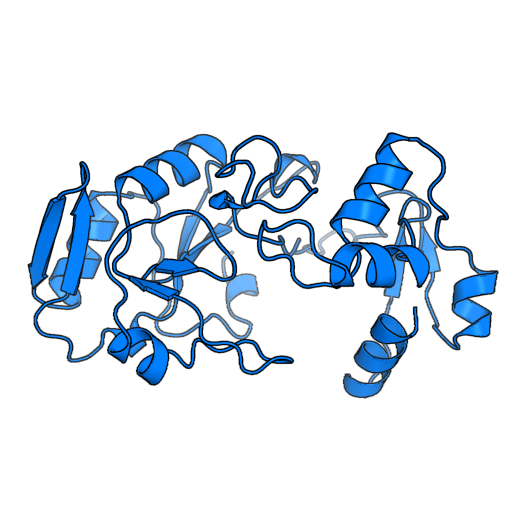EU A N 1
ATOM 1741 C CA . LEU A 1 221 ? -15.416 1.165 13.070 1.00 92.00 221 LEU A CA 1
ATOM 1742 C C . LEU A 1 221 ? -16.564 1.500 12.108 1.00 92.00 221 LEU A C 1
ATOM 1744 O O . LEU A 1 221 ? -16.409 2.432 11.323 1.00 92.00 221 LEU A O 1
ATOM 1748 N N . LEU A 1 222 ? -17.693 0.786 12.165 1.00 89.88 222 LEU A N 1
ATOM 1749 C CA . LEU A 1 222 ? -18.877 1.081 11.344 1.00 89.88 222 LEU A CA 1
ATOM 1750 C C . LEU A 1 222 ? -19.457 2.460 11.653 1.00 89.88 222 LEU A C 1
ATOM 1752 O O . LEU A 1 222 ? -19.798 3.198 10.730 1.00 89.88 222 LEU A O 1
ATOM 1756 N N . GLU A 1 223 ? -19.535 2.817 12.935 1.00 90.44 223 GLU A N 1
ATOM 1757 C CA . GLU A 1 223 ? -19.980 4.141 13.373 1.00 90.44 223 GLU A CA 1
ATOM 1758 C C . GLU A 1 223 ? -19.017 5.243 12.916 1.00 90.44 223 GLU A C 1
ATOM 1760 O O . GLU A 1 223 ? -19.445 6.319 12.501 1.00 90.44 223 GLU A O 1
ATOM 1765 N N . THR A 1 224 ? -17.709 4.975 12.969 1.00 88.31 224 THR A N 1
ATOM 1766 C CA . THR A 1 224 ? -16.676 5.954 12.601 1.00 88.31 224 THR A CA 1
ATOM 1767 C C . THR A 1 224 ? -16.559 6.128 11.084 1.00 88.31 224 THR A C 1
ATOM 1769 O O . THR A 1 224 ? -16.336 7.238 10.602 1.00 88.31 224 THR A O 1
ATOM 1772 N N . PHE A 1 225 ? -16.710 5.046 10.317 1.00 88.31 225 PHE A N 1
ATOM 1773 C CA . PHE A 1 225 ? -16.481 5.011 8.875 1.00 88.31 225 PHE A CA 1
ATOM 1774 C C . PHE A 1 225 ? -17.681 4.358 8.159 1.00 88.31 225 PHE A C 1
ATOM 1776 O O . PHE A 1 225 ? -17.671 3.146 7.915 1.00 88.31 225 PHE A O 1
ATOM 1783 N N . PRO A 1 226 ? -18.698 5.139 7.740 1.00 72.00 226 PRO A N 1
ATOM 1784 C CA . PRO A 1 226 ? -19.991 4.620 7.263 1.00 72.00 226 PRO A CA 1
ATOM 1785 C C . PRO A 1 226 ? -19.969 3.924 5.879 1.00 72.00 226 PRO A C 1
ATOM 1787 O O . PRO A 1 226 ? -20.998 3.802 5.222 1.00 72.00 226 PRO A O 1
ATOM 1790 N N . LYS A 1 227 ? -18.807 3.450 5.415 1.00 79.19 227 LYS A N 1
ATOM 1791 C CA . LYS A 1 227 ? -18.594 2.767 4.122 1.00 79.19 227 LYS A CA 1
ATOM 1792 C C . LYS A 1 227 ? -17.795 1.460 4.250 1.00 79.19 227 LYS A C 1
ATOM 1794 O O . LYS A 1 227 ? -17.243 0.962 3.266 1.00 79.19 227 LYS A O 1
ATOM 1799 N N . ILE A 1 228 ? -17.672 0.919 5.462 1.00 78.75 228 ILE A N 1
ATOM 1800 C CA . ILE A 1 228 ? -16.940 -0.331 5.688 1.00 78.75 228 ILE A CA 1
ATOM 1801 C C . ILE A 1 228 ? -17.733 -1.526 5.161 1.00 78.75 228 ILE A C 1
ATOM 1803 O O . ILE A 1 228 ? -18.911 -1.703 5.465 1.00 78.75 228 ILE A O 1
ATOM 1807 N N . LYS A 1 229 ? -17.035 -2.395 4.429 1.00 68.62 229 LYS A N 1
ATOM 1808 C CA . LYS A 1 229 ? -17.446 -3.770 4.164 1.00 68.62 229 LYS A CA 1
ATOM 1809 C C . LYS A 1 229 ? -16.501 -4.733 4.871 1.00 68.62 229 LYS A C 1
ATOM 1811 O O . LYS A 1 229 ? -15.277 -4.597 4.823 1.00 68.62 229 LYS A O 1
ATOM 1816 N N . TRP A 1 230 ? -17.085 -5.724 5.530 1.00 65.44 230 TRP A N 1
ATOM 1817 C CA . TRP A 1 230 ? -16.343 -6.740 6.265 1.00 65.44 230 TRP A CA 1
ATOM 1818 C C . TRP A 1 230 ? -15.966 -7.907 5.361 1.00 65.44 230 TRP A C 1
ATOM 1820 O O . TRP A 1 230 ? -16.817 -8.440 4.655 1.00 65.44 230 TRP A O 1
ATOM 1830 N N . PHE A 1 231 ? -14.716 -8.354 5.458 1.00 55.66 231 PHE A N 1
ATOM 1831 C CA . PHE A 1 231 ? -14.279 -9.643 4.931 1.00 55.66 231 PHE A CA 1
ATOM 1832 C C . PHE A 1 231 ? -13.718 -10.459 6.098 1.00 55.66 231 PHE A C 1
ATOM 1834 O O . PHE A 1 231 ? -12.937 -9.949 6.903 1.00 55.66 231 PHE A O 1
ATOM 1841 N N . SER A 1 232 ? -14.170 -11.706 6.240 1.00 43.81 232 SER A N 1
ATOM 1842 C CA . SER A 1 232 ? -13.753 -12.594 7.334 1.00 43.81 232 SER A CA 1
ATOM 1843 C C . SER A 1 232 ? -12.288 -13.026 7.226 1.00 43.81 232 SER A C 1
ATOM 1845 O O . SER A 1 232 ? -11.674 -13.324 8.246 1.00 43.81 232 SER A O 1
ATOM 1847 N N . GLU A 1 233 ? -11.727 -13.008 6.014 1.00 46.03 233 GLU A N 1
ATOM 1848 C CA . GLU A 1 233 ? -10.327 -13.305 5.690 1.00 46.03 233 GLU A CA 1
ATOM 1849 C C . GLU A 1 233 ? -9.806 -12.287 4.659 1.00 46.03 233 GLU A C 1
ATOM 1851 O O . GLU A 1 233 ? -10.592 -11.570 4.033 1.00 46.03 233 GLU A O 1
ATOM 1856 N N . ALA A 1 234 ? -8.481 -12.185 4.481 1.00 43.50 234 ALA A N 1
ATOM 1857 C CA . ALA A 1 234 ? -7.925 -11.390 3.384 1.00 43.50 234 ALA A CA 1
ATOM 1858 C C . ALA A 1 234 ? -8.512 -11.908 2.057 1.00 43.50 234 ALA A C 1
ATOM 1860 O O . ALA A 1 234 ? -8.493 -13.119 1.840 1.00 43.50 234 ALA A O 1
ATOM 1861 N N . PRO A 1 235 ? -9.054 -11.047 1.178 1.00 47.25 235 PRO A N 1
ATOM 1862 C CA . PRO A 1 235 ? -9.776 -11.519 0.008 1.00 47.25 235 PRO A CA 1
ATOM 1863 C C . PRO A 1 235 ? -8.811 -12.189 -0.975 1.00 47.25 235 PRO A C 1
ATOM 1865 O O . PRO A 1 235 ? -8.161 -11.539 -1.792 1.00 47.25 235 PRO A O 1
ATOM 1868 N N . HIS A 1 236 ? -8.722 -13.513 -0.916 1.00 43.12 236 HIS A N 1
ATOM 1869 C CA . HIS A 1 236 ? -8.084 -14.322 -1.941 1.00 43.12 236 HIS A CA 1
ATOM 1870 C C . HIS A 1 236 ? -9.112 -14.579 -3.047 1.00 43.12 236 HIS A C 1
ATOM 1872 O O . HIS A 1 236 ? -9.846 -15.558 -3.028 1.00 43.12 236 HIS A O 1
ATOM 1878 N N . GLY A 1 237 ? -9.205 -13.642 -3.995 1.00 42.16 237 GLY A N 1
ATOM 1879 C CA . GLY A 1 237 ? -10.049 -13.768 -5.192 1.00 42.16 237 GLY A CA 1
ATOM 1880 C C . GLY A 1 237 ? -11.470 -13.193 -5.091 1.00 42.16 237 GLY A C 1
ATOM 1881 O O . GLY A 1 237 ? -12.112 -13.018 -6.124 1.00 42.16 237 GLY A O 1
ATOM 1882 N N . ASP A 1 238 ? -11.952 -12.818 -3.902 1.00 41.94 238 ASP A N 1
ATOM 1883 C CA . ASP A 1 238 ? -13.326 -12.306 -3.728 1.00 41.94 238 ASP A CA 1
ATOM 1884 C C . ASP A 1 238 ? -13.505 -10.801 -4.001 1.00 41.94 238 ASP A C 1
ATOM 1886 O O . ASP A 1 238 ? -14.639 -10.339 -4.119 1.00 41.94 238 ASP A O 1
ATOM 1890 N N . LEU A 1 239 ? -12.427 -10.030 -4.208 1.00 44.03 239 LEU A N 1
ATOM 1891 C CA . LEU A 1 239 ? -12.543 -8.625 -4.647 1.00 44.03 239 LEU A CA 1
ATOM 1892 C C . LEU A 1 239 ? -13.223 -8.500 -6.024 1.00 44.03 239 LEU A C 1
ATOM 1894 O O . LEU A 1 239 ? -13.875 -7.498 -6.298 1.00 44.03 239 LEU A O 1
ATOM 1898 N N . ILE A 1 240 ? -13.126 -9.538 -6.865 1.00 41.94 240 ILE A N 1
ATOM 1899 C CA . ILE A 1 240 ? -13.740 -9.594 -8.202 1.00 41.94 240 ILE A CA 1
ATOM 1900 C C . ILE A 1 240 ? -15.270 -9.753 -8.115 1.00 41.94 240 ILE A C 1
ATOM 1902 O O . ILE A 1 240 ? -15.990 -9.342 -9.023 1.00 41.94 240 ILE A O 1
ATOM 1906 N N . LYS A 1 241 ? -15.789 -10.327 -7.020 1.00 37.72 241 LYS A N 1
ATOM 1907 C CA . LYS A 1 241 ? -17.226 -10.593 -6.841 1.00 37.72 241 LYS A CA 1
ATOM 1908 C C . LYS A 1 241 ? -18.003 -9.420 -6.249 1.00 37.72 241 LYS A C 1
ATOM 1910 O O . LYS A 1 241 ? -19.215 -9.526 -6.098 1.00 37.72 241 LYS A O 1
ATOM 1915 N N . VAL A 1 242 ? -17.344 -8.308 -5.925 1.00 37.50 242 VAL A N 1
ATOM 1916 C CA . VAL A 1 242 ? -18.007 -7.104 -5.407 1.00 37.50 242 VAL A CA 1
ATOM 1917 C C . VAL A 1 242 ? -18.606 -6.288 -6.565 1.00 37.50 242 VAL A C 1
ATOM 1919 O O . VAL A 1 242 ? -18.216 -5.139 -6.789 1.00 37.50 242 VAL A O 1
ATOM 1922 N N . ARG A 1 243 ? -19.532 -6.901 -7.309 1.00 31.89 243 ARG A N 1
ATOM 1923 C CA . ARG A 1 243 ? -20.464 -6.217 -8.215 1.00 31.89 24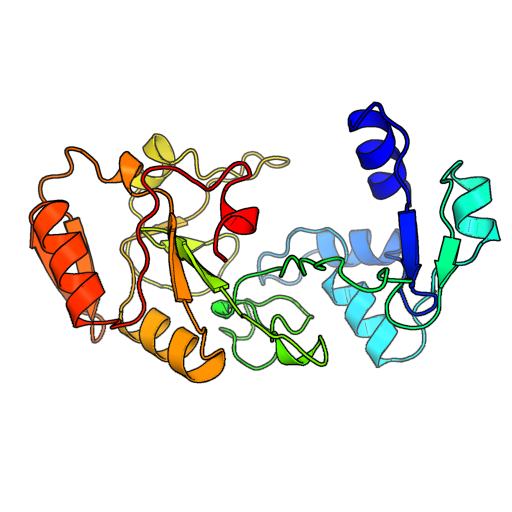3 ARG A CA 1
ATOM 1924 C C . ARG A 1 243 ? -21.768 -5.942 -7.482 1.00 31.89 243 ARG A C 1
ATOM 1926 O O . ARG A 1 243 ? -22.289 -6.887 -6.854 1.00 31.89 243 ARG A O 1
#

Organism: NCBI:txid412755

InterPro domains:
  IPR001114 Adenylosuccinate synthetase [MF_00011] (1-243)
  IPR001114 Adenylosuccinate synthetase [PF00709] (7-64)
  IPR001114 Adenylosuccinate synthetase [PF00709] (83-203)
  IPR001114 Adenylosuccinate synthetase [PTHR11846] (84-202)
  IPR001114 Adenylosuccinate synthetase [SM00788] (1-210)
  IPR027417 P-loop containing nucleoside triphosphate hydrolase [SSF52540] (8-205)
  IPR042109 Adenylosuccinate synthetase, domain 1 [G3DSA:3.40.440.10] (55-128)
  IPR042111 Adenylosuccinate synthetase, domain 3 [G3DSA:3.90.170.10] (129-225)

Foldseek 3Di:
DLVVLVVVVVVVDDDAAEDEQLAFDQDPVLLVVVVVDPQLQDPSSSQQVSLVCVVVVNTHTDDPVNCVVSVHDYHYDHDDPDDDDPHDDDDDFDDAQLQAPPRHQPPNHGSHGRAPVVDPDDPFFEAEDEQWDWAGGDDDPPDDFDVLLCVLVVQADPPPRHGIGIGGAELVVVVSRCVVRVGQAYEYADLVSQAPPQFRWYHYPNDIDTLGHSVSSVVVCCVSPVRYDYDPHDDPPCVVVPD

Solvent-accessible surface area (backbone atoms only — not comparable to full-atom values): 14650 Å² total; per-residue (Å²): 103,72,65,61,43,51,55,49,57,72,66,73,57,93,66,97,42,74,42,50,55,82,40,70,50,68,48,73,70,23,25,51,56,40,59,72,54,84,81,42,48,75,90,46,70,9,61,53,51,37,42,49,28,49,75,69,72,68,50,52,56,58,47,73,65,61,32,54,79,63,72,44,78,61,45,78,37,87,73,80,73,95,70,58,95,92,59,86,85,84,86,86,79,60,75,59,57,64,29,13,55,85,78,22,51,76,82,35,41,48,70,46,76,46,61,69,80,83,51,83,88,73,91,75,47,75,38,79,45,58,65,44,39,73,41,75,59,46,68,74,79,84,66,69,73,36,67,68,57,20,63,70,60,63,40,47,37,91,89,75,62,48,76,33,49,21,32,60,33,43,51,57,63,48,51,52,47,44,72,73,70,57,51,71,32,32,39,47,24,60,57,65,62,46,58,95,38,72,72,39,49,34,29,47,93,92,37,81,42,79,52,29,39,63,65,49,45,49,52,53,47,45,72,74,39,88,44,64,45,88,46,88,56,69,71,83,72,53,72,78,67,76,117

pLDDT: mean 87.31, std 12.79, range [31.89, 97.69]